Protein AF-A0A1Z5L8D7-F1 (afdb_monomer_lite)

Sequence (244 aa):
MGEFPIDEDSMDVTAAEGSAKKPVEVKVEQDDELQDWMSESQVEISPEAVNIDSLPIVQNQKGENVVEFYWLDAYEDYFKKPGVVHLFGKVKAPGTSLYVSCCVIVQNVPRHIFLLPRPLHLDKKTNLPTEQPVTLKDVYEEFSAVAQKHRIEEFKAKPCMKKYAFDKPNVPHEAEYLEVLYPAHFPELPGDLSGKTFTCAFGTKTSSLESVLINQRLMGPSWLELRNPSTPRAPTSWCTVEVQ

Organism: Ornithodoros moubata (NCBI:txid6938)

Secondary structure (DSSP, 8-state):
-------------------------------HHHHHHHHHTT----------SS--EEE-TTS-EEEEEEEEEEEE-TTTSTT-EEEEEEEEPTTSS-EEEEEEEE---EEEEEEEE-SEEEPTTT--EEEEEPPHHHHHHHHHHHHHHTT----EEEEEEEE--SS-TT--SEEEEEEEEEETTSPPPPTT---SSEEEEESTT--HHHHHHHHTT--SSEEEEEES----SS--SSSSEEE-

Structure (mmCIF, N/CA/C/O backbone):
data_AF-A0A1Z5L8D7-F1
#
_entry.id   AF-A0A1Z5L8D7-F1
#
loop_
_atom_site.group_PDB
_atom_site.id
_atom_site.type_symbol
_atom_site.label_atom_id
_atom_site.label_alt_id
_atom_site.label_comp_id
_atom_site.label_asym_id
_atom_site.label_entity_id
_atom_site.label_seq_id
_atom_site.pdbx_PDB_ins_code
_atom_site.Cartn_x
_atom_site.Cartn_y
_atom_site.Cartn_z
_atom_site.occupancy
_atom_site.B_iso_or_equiv
_atom_site.auth_seq_id
_atom_site.auth_comp_id
_atom_site.auth_asym_id
_atom_site.auth_atom_id
_atom_site.pdbx_PDB_model_num
ATOM 1 N N . MET A 1 1 ? -7.699 -81.320 -8.144 1.00 37.25 1 MET A N 1
ATOM 2 C CA . MET A 1 1 ? -6.615 -81.749 -7.237 1.00 37.25 1 MET A CA 1
ATOM 3 C C . MET A 1 1 ? -6.240 -80.530 -6.423 1.00 37.25 1 MET A C 1
ATOM 5 O O . MET A 1 1 ? -5.765 -79.583 -7.026 1.00 37.25 1 MET A O 1
ATOM 9 N N . GLY A 1 2 ? -6.495 -80.399 -5.132 1.00 34.81 2 GLY A N 1
ATOM 10 C CA . GLY A 1 2 ? -7.019 -81.258 -4.059 1.00 34.81 2 GLY A CA 1
ATOM 11 C C . GLY A 1 2 ? -6.712 -80.452 -2.782 1.00 34.81 2 GLY A C 1
ATOM 12 O O . GLY A 1 2 ? -5.607 -79.933 -2.676 1.00 34.81 2 GLY A O 1
ATOM 13 N N . GLU A 1 3 ? -7.729 -79.915 -2.112 1.00 29.55 3 GLU A N 1
ATOM 14 C CA . GLU A 1 3 ? -8.262 -80.372 -0.812 1.00 29.55 3 GLU A CA 1
ATOM 15 C C . GLU A 1 3 ? -7.230 -80.534 0.331 1.00 29.55 3 GLU A C 1
ATOM 17 O O . GLU A 1 3 ? -6.322 -81.351 0.240 1.00 29.55 3 GLU A O 1
ATOM 22 N N . PHE A 1 4 ? -7.447 -79.688 1.359 1.00 36.41 4 PHE A N 1
ATOM 23 C CA . PHE A 1 4 ? -7.187 -79.709 2.820 1.00 36.41 4 PHE A CA 1
ATOM 24 C C . PHE A 1 4 ? -6.428 -80.899 3.466 1.00 36.41 4 PHE A C 1
ATOM 26 O O . PHE A 1 4 ? -6.530 -82.027 2.992 1.00 36.41 4 PHE A O 1
ATOM 33 N N . PRO A 1 5 ? -5.736 -80.686 4.614 1.00 38.47 5 PRO A N 1
ATOM 34 C CA . PRO A 1 5 ? -6.430 -80.809 5.910 1.00 38.47 5 PRO A CA 1
ATOM 35 C C . PRO A 1 5 ? -5.986 -79.855 7.042 1.00 38.47 5 PRO A C 1
ATOM 37 O O . PRO A 1 5 ? -4.895 -79.287 7.047 1.00 38.47 5 PRO A O 1
ATOM 40 N N . ILE A 1 6 ? -6.914 -79.725 7.991 1.00 37.88 6 ILE A N 1
ATOM 41 C CA . ILE A 1 6 ? -6.828 -79.184 9.356 1.00 37.88 6 ILE A CA 1
ATOM 42 C C . ILE A 1 6 ? -6.517 -80.365 10.303 1.00 37.88 6 ILE A C 1
ATOM 44 O O . ILE A 1 6 ? -6.875 -81.482 9.942 1.00 37.88 6 ILE A O 1
ATOM 48 N N . ASP A 1 7 ? -5.847 -80.109 11.437 1.00 30.69 7 ASP A N 1
ATOM 49 C CA . ASP A 1 7 ? -5.997 -80.726 12.789 1.00 30.69 7 ASP A CA 1
ATOM 50 C C . ASP A 1 7 ? -4.699 -80.445 13.585 1.00 30.69 7 ASP A C 1
ATOM 52 O O . ASP A 1 7 ? -3.602 -80.630 13.060 1.00 30.69 7 ASP A O 1
ATOM 56 N N . GLU A 1 8 ? -4.724 -79.677 14.681 1.00 30.59 8 GLU A N 1
ATOM 57 C CA . GLU A 1 8 ? -5.096 -79.993 16.084 1.00 30.59 8 GLU A CA 1
ATOM 58 C C . GLU A 1 8 ? -3.973 -80.658 16.912 1.00 30.59 8 GLU A C 1
ATOM 60 O O . GLU A 1 8 ? -3.099 -81.331 16.379 1.00 30.59 8 GLU A O 1
ATOM 65 N N . ASP A 1 9 ? -4.032 -80.397 18.227 1.00 30.77 9 ASP A N 1
ATOM 66 C CA . ASP A 1 9 ? -3.144 -80.756 19.350 1.00 30.77 9 ASP A CA 1
ATOM 67 C C . ASP A 1 9 ? -1.957 -79.813 19.656 1.00 30.77 9 ASP A C 1
ATOM 69 O O . ASP A 1 9 ? -1.151 -79.475 18.800 1.00 30.77 9 ASP A O 1
ATOM 73 N N . SER A 1 10 ? -1.700 -79.377 20.896 1.00 29.34 10 SER A N 1
ATOM 74 C CA . SER A 1 10 ? -2.339 -79.613 22.199 1.00 29.34 10 SER A CA 1
ATOM 75 C C . SER A 1 10 ? -1.646 -78.713 23.240 1.00 29.34 10 SER A C 1
ATOM 77 O O . SER A 1 10 ? -0.427 -78.558 23.178 1.00 29.34 10 SER A O 1
ATOM 79 N N . MET A 1 11 ? -2.400 -78.131 24.183 1.00 29.05 11 MET A N 1
ATOM 80 C CA . MET A 1 11 ? -2.088 -78.179 25.626 1.00 29.05 11 MET A CA 1
ATOM 81 C C . MET A 1 11 ? -3.191 -77.503 26.461 1.00 29.05 11 MET A C 1
ATOM 83 O O . MET A 1 11 ? -3.264 -76.284 26.580 1.00 29.05 11 MET A O 1
ATOM 87 N N . ASP A 1 12 ? -4.040 -78.385 26.984 1.00 28.67 12 ASP A N 1
ATOM 88 C CA . ASP A 1 12 ? -4.781 -78.423 28.251 1.00 28.67 12 ASP A CA 1
ATOM 89 C C . ASP A 1 12 ? -5.340 -77.174 28.957 1.00 28.67 12 ASP A C 1
ATOM 91 O O . ASP A 1 12 ? -4.675 -76.186 29.268 1.00 28.67 12 ASP A O 1
ATOM 95 N N . VAL A 1 13 ? -6.598 -77.360 29.365 1.00 30.69 13 VAL A N 1
ATOM 96 C CA . VAL A 1 13 ? -7.456 -76.496 30.176 1.00 30.69 13 VAL A CA 1
ATOM 97 C C . VAL A 1 13 ? -7.766 -77.237 31.478 1.00 30.69 13 VAL A C 1
ATOM 99 O O . VAL A 1 13 ? -8.254 -78.356 31.393 1.00 30.69 13 VAL A O 1
ATOM 102 N N . THR A 1 14 ? -7.652 -76.608 32.655 1.00 26.66 14 THR A N 1
ATOM 103 C CA . THR A 1 14 ? -8.562 -76.908 33.787 1.00 26.66 14 THR A CA 1
ATOM 104 C C . THR A 1 14 ? -8.706 -75.733 34.763 1.00 26.66 14 THR A C 1
ATOM 106 O O . THR A 1 14 ? -7.728 -75.352 35.398 1.00 26.66 14 THR A O 1
ATOM 109 N N . ALA A 1 15 ? -9.967 -75.277 34.888 1.00 25.95 15 ALA A N 1
ATOM 110 C CA . ALA A 1 15 ? -10.740 -74.855 36.079 1.00 25.95 15 ALA A CA 1
ATOM 111 C C . ALA A 1 15 ? -10.198 -73.715 36.992 1.00 25.95 15 ALA A C 1
ATOM 113 O O . ALA A 1 15 ? -9.017 -73.649 37.282 1.00 25.95 15 ALA A O 1
ATOM 114 N N . ALA A 1 16 ? -10.983 -72.789 37.560 1.00 26.78 16 ALA A N 1
ATOM 115 C CA . ALA A 1 16 ? -12.411 -72.762 37.872 1.00 26.78 16 ALA A CA 1
ATOM 116 C C . ALA A 1 16 ? -12.911 -71.312 38.132 1.00 26.78 16 ALA A C 1
ATOM 118 O O . ALA A 1 16 ? -12.147 -70.463 38.577 1.00 26.78 16 ALA A O 1
ATOM 119 N N . GLU A 1 17 ? -14.215 -71.115 37.895 1.00 30.34 17 GLU A N 1
ATOM 120 C CA . GLU A 1 17 ? -15.199 -70.243 38.578 1.00 30.34 17 GLU A CA 1
ATOM 121 C C . GLU A 1 17 ? -14.969 -68.727 38.786 1.00 30.34 17 GLU A C 1
ATOM 123 O O . GLU A 1 17 ? -14.040 -68.271 39.443 1.00 30.34 17 GLU A O 1
ATOM 128 N N . GLY A 1 18 ? -15.955 -67.927 38.345 1.00 27.33 18 GLY A N 1
ATOM 129 C CA . GLY A 1 18 ? -16.034 -66.498 38.663 1.00 27.33 18 GLY A CA 1
ATOM 130 C C . GLY A 1 18 ? -17.297 -65.796 38.155 1.00 27.33 18 GLY A C 1
ATOM 131 O O . GLY A 1 18 ? -17.289 -65.190 37.094 1.00 27.33 18 GLY A O 1
ATOM 132 N N . SER A 1 19 ? -18.361 -65.900 38.954 1.00 29.47 19 SER A N 1
ATOM 133 C CA . SER A 1 19 ? -19.610 -65.116 39.038 1.00 29.47 19 SER A CA 1
ATOM 134 C C . SER A 1 19 ? -19.780 -63.829 38.194 1.00 29.47 19 SER A C 1
ATOM 136 O O . SER A 1 19 ? -18.910 -62.960 38.128 1.00 29.47 19 SER A O 1
ATOM 138 N N . ALA A 1 20 ? -20.994 -63.668 37.654 1.00 42.38 20 ALA A N 1
ATOM 139 C CA . ALA A 1 20 ? -21.495 -62.508 36.918 1.00 42.38 20 ALA A CA 1
ATOM 140 C C . ALA A 1 20 ? -21.291 -61.163 37.653 1.00 42.38 20 ALA A C 1
ATOM 142 O O . ALA A 1 20 ? -21.713 -60.998 38.799 1.00 42.38 20 ALA A O 1
ATOM 143 N N . LYS A 1 21 ? -20.724 -60.160 3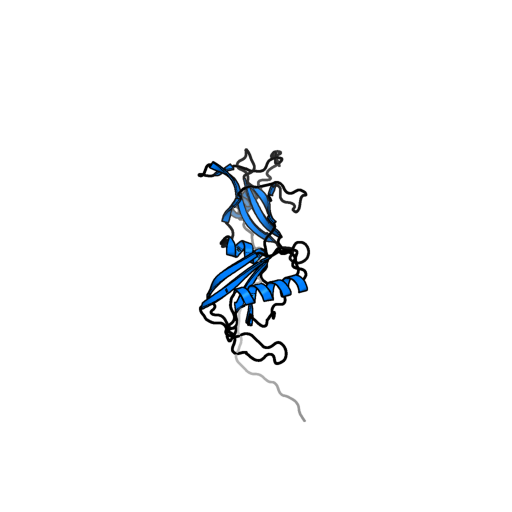6.964 1.00 37.84 21 LYS A N 1
ATOM 144 C CA . LYS A 1 21 ? -20.669 -58.765 37.438 1.00 37.84 21 LYS A CA 1
ATOM 145 C C . LYS A 1 21 ? -21.681 -57.889 36.692 1.00 37.84 21 LYS A C 1
ATOM 147 O O . LYS A 1 21 ? -21.742 -57.896 35.467 1.00 37.84 21 LYS A O 1
ATOM 152 N N . LYS A 1 22 ? -22.479 -57.157 37.477 1.00 39.41 22 LYS A N 1
ATOM 153 C CA . LYS A 1 22 ? -23.456 -56.133 37.062 1.00 39.41 22 LYS A CA 1
ATOM 154 C C . LYS A 1 22 ? -22.769 -54.905 36.426 1.00 39.41 22 LYS A C 1
ATOM 156 O O . LYS A 1 22 ? -21.572 -54.720 36.650 1.00 39.41 22 LYS A O 1
ATOM 161 N N . PRO A 1 23 ? -23.509 -54.054 35.683 1.00 32.69 23 PRO A N 1
ATOM 162 C CA . PRO A 1 23 ? -22.961 -52.853 35.057 1.00 32.69 23 PRO A CA 1
ATOM 163 C C . PRO A 1 23 ? -22.462 -51.864 36.114 1.00 32.69 23 PRO A C 1
ATOM 165 O O . PRO A 1 23 ? -23.100 -51.688 37.152 1.00 32.69 23 PRO A O 1
ATOM 168 N N . VAL A 1 24 ? -21.328 -51.224 35.840 1.00 36.03 24 VAL A N 1
ATOM 169 C CA . VAL A 1 24 ? -20.763 -50.156 36.671 1.00 36.03 24 VAL A CA 1
ATOM 170 C C . VAL A 1 24 ? -21.513 -48.859 36.364 1.00 36.03 24 VAL A C 1
ATOM 172 O O . VAL A 1 24 ? -21.420 -48.340 35.254 1.00 36.03 24 VAL A O 1
ATOM 175 N N . GLU A 1 25 ? -22.260 -48.341 37.339 1.00 31.45 25 GLU A N 1
ATOM 176 C CA . GLU A 1 25 ? -22.742 -46.956 37.334 1.00 31.45 25 GLU A CA 1
ATOM 177 C C . GLU A 1 25 ? -21.556 -46.018 37.574 1.00 31.45 25 GLU A C 1
ATOM 179 O O . GLU A 1 25 ? -20.937 -46.033 38.639 1.00 31.45 25 GLU A O 1
ATOM 184 N N . VAL A 1 26 ? -21.245 -45.190 36.578 1.00 34.22 26 VAL A N 1
ATOM 185 C CA . VAL A 1 26 ? -20.322 -44.067 36.734 1.00 34.22 26 VAL A CA 1
ATOM 186 C C . VAL A 1 26 ? -21.112 -42.923 37.361 1.00 34.22 26 VAL A C 1
ATOM 188 O O . VAL A 1 26 ? -21.947 -42.303 36.703 1.00 34.22 26 VAL A O 1
ATOM 191 N N . LYS A 1 27 ? -20.872 -42.655 38.646 1.00 33.62 27 LYS A N 1
ATOM 192 C CA . LYS A 1 27 ? -21.302 -41.403 39.270 1.00 33.62 27 LYS A CA 1
ATOM 193 C C . LYS A 1 27 ? -20.447 -40.280 38.698 1.00 33.62 27 LYS A C 1
ATOM 195 O O . LYS A 1 27 ? -19.242 -40.246 38.922 1.00 33.62 27 LYS A O 1
ATOM 200 N N . VAL A 1 28 ? -21.082 -39.398 37.937 1.00 38.78 28 VAL A N 1
ATOM 201 C CA . VAL A 1 28 ? -20.515 -38.103 37.567 1.00 38.78 28 VAL A CA 1
ATOM 202 C C . VAL A 1 28 ? -20.607 -37.238 38.818 1.00 38.78 28 VAL A C 1
ATOM 204 O O . VAL A 1 28 ? -21.703 -36.839 39.208 1.00 38.78 28 VAL A O 1
ATOM 207 N N . GLU A 1 29 ? -19.482 -37.029 39.498 1.00 42.25 29 GLU A N 1
ATOM 208 C CA . GLU A 1 29 ? -19.389 -35.954 40.482 1.00 42.25 29 GLU A CA 1
ATOM 209 C C . GLU A 1 29 ? -19.445 -34.632 39.717 1.00 42.25 29 GLU A C 1
ATOM 211 O O . GLU A 1 29 ? -18.741 -34.425 38.727 1.00 42.25 29 GLU A O 1
ATOM 216 N N . GLN A 1 30 ? -20.399 -33.800 40.115 1.00 47.28 30 GLN A N 1
ATOM 217 C CA . GLN A 1 30 ? -20.635 -32.492 39.541 1.00 47.28 30 GLN A CA 1
ATOM 218 C C . GLN A 1 30 ? -19.544 -31.577 40.092 1.00 47.28 30 GLN A C 1
ATOM 220 O O . GLN A 1 30 ? -19.495 -31.319 41.290 1.00 47.28 30 GLN A O 1
ATOM 225 N N . ASP A 1 31 ? -18.609 -31.206 39.225 1.00 50.00 31 ASP A N 1
ATOM 226 C CA . ASP A 1 31 ? -17.451 -30.394 39.576 1.00 50.00 31 ASP A CA 1
ATOM 227 C C . ASP A 1 31 ? -17.908 -28.936 39.749 1.00 50.00 31 ASP A C 1
ATOM 229 O O . ASP A 1 31 ? -18.095 -28.205 38.770 1.00 50.00 31 ASP A O 1
ATOM 233 N N . ASP A 1 32 ? -18.195 -28.548 40.995 1.00 50.31 32 ASP A N 1
ATOM 234 C CA . ASP A 1 32 ? -18.716 -27.222 41.358 1.00 50.31 32 ASP A CA 1
ATOM 235 C C . ASP A 1 32 ? -17.771 -26.089 40.899 1.00 50.31 32 ASP A C 1
ATOM 237 O O . ASP A 1 32 ? -18.242 -25.012 40.533 1.00 50.31 32 ASP A O 1
ATOM 241 N N . GLU A 1 33 ? -16.455 -26.336 40.798 1.00 51.16 33 GLU A N 1
ATOM 242 C CA . GLU A 1 33 ? -15.474 -25.361 40.283 1.00 51.16 33 GLU A CA 1
ATOM 243 C C . GLU A 1 33 ? -15.665 -25.056 38.785 1.00 51.16 33 GLU A C 1
ATOM 245 O O . GLU A 1 33 ? -15.479 -23.920 38.338 1.00 51.16 33 GLU A O 1
ATOM 250 N N . LEU A 1 34 ? -16.092 -26.046 37.993 1.00 50.69 34 LEU A N 1
ATOM 251 C CA . LEU A 1 34 ? -16.416 -25.860 36.575 1.00 50.69 34 LEU A CA 1
ATOM 252 C C . LEU A 1 34 ? -17.757 -25.147 36.378 1.00 50.69 34 LEU A C 1
ATOM 254 O O . LEU A 1 34 ? -17.949 -24.484 35.361 1.00 50.69 34 LEU A O 1
ATOM 258 N N . GLN A 1 35 ? -18.692 -25.250 37.320 1.00 50.28 35 GLN A N 1
ATOM 259 C CA . GLN A 1 35 ? -19.907 -24.436 37.274 1.00 50.28 35 GLN A CA 1
ATOM 260 C C . GLN A 1 35 ? -19.628 -22.980 37.655 1.00 50.28 35 GLN A C 1
ATOM 262 O O . GLN A 1 35 ? -20.198 -22.082 37.032 1.00 50.28 35 GLN A O 1
ATOM 267 N N . ASP A 1 36 ? -18.707 -22.737 38.588 1.00 49.62 36 ASP A N 1
ATOM 268 C CA . ASP A 1 36 ? -18.366 -21.389 39.046 1.00 49.62 36 ASP A CA 1
ATOM 269 C C . ASP A 1 36 ? -17.686 -20.564 37.934 1.00 49.62 36 ASP A C 1
ATOM 271 O O . ASP A 1 36 ? -18.149 -19.467 37.616 1.00 49.62 36 ASP A O 1
ATOM 275 N N . TRP A 1 37 ? -16.718 -21.144 37.204 1.00 53.09 37 TRP A N 1
ATOM 276 C CA . TRP A 1 37 ? -16.087 -20.499 36.031 1.00 53.09 37 TRP A CA 1
ATOM 277 C C . TRP A 1 37 ? -17.089 -20.203 34.895 1.00 53.09 37 TRP A C 1
ATOM 279 O O . TRP A 1 37 ? -16.973 -19.199 34.181 1.00 53.09 37 TRP A O 1
ATOM 289 N N . MET A 1 38 ? -18.095 -21.072 34.713 1.00 43.41 38 MET A N 1
ATOM 290 C CA . MET A 1 38 ? -19.137 -20.881 33.698 1.00 43.41 38 MET A CA 1
ATOM 291 C C . MET A 1 38 ? -20.126 -19.794 34.121 1.00 43.41 38 MET A C 1
ATOM 293 O O . MET A 1 38 ? -20.668 -19.106 33.256 1.00 43.41 38 MET A O 1
ATOM 297 N N . SER A 1 39 ? -20.329 -19.614 35.428 1.00 46.09 39 SER A N 1
ATOM 298 C CA . SER A 1 39 ? -21.204 -18.586 35.987 1.00 46.09 39 SER A CA 1
ATOM 299 C C . SER A 1 39 ? -20.555 -17.197 35.976 1.00 46.09 39 SER A C 1
ATOM 301 O O . SER A 1 39 ? -21.214 -16.229 35.596 1.00 46.09 39 SER A O 1
ATOM 303 N N . GLU A 1 40 ? -19.246 -17.091 36.244 1.00 41.75 40 GLU A N 1
ATOM 304 C CA . GLU A 1 40 ? -18.495 -15.829 36.119 1.00 41.75 40 GLU A CA 1
ATOM 305 C C . GLU A 1 40 ? -18.437 -15.331 34.666 1.00 41.75 40 GLU A C 1
ATOM 307 O O . GLU A 1 40 ? -18.413 -14.128 34.401 1.00 41.75 40 GLU A O 1
ATOM 312 N N . SER A 1 41 ? -18.484 -16.257 33.706 1.00 45.38 41 SER A N 1
ATOM 313 C CA . SER A 1 41 ? -18.530 -15.953 32.271 1.00 45.38 41 SER A CA 1
ATOM 314 C C . SER A 1 41 ? -19.913 -15.486 31.785 1.00 45.38 41 SER A C 1
ATOM 316 O O . SER A 1 41 ? -20.039 -15.034 30.646 1.00 45.38 41 SER A O 1
ATOM 318 N N . GLN A 1 42 ? -20.951 -15.584 32.626 1.00 40.97 42 GLN A N 1
ATOM 319 C CA . GLN A 1 42 ? -22.338 -15.213 32.323 1.00 40.97 42 GLN A CA 1
ATOM 320 C C . GLN A 1 42 ? -22.825 -14.030 33.166 1.00 40.97 42 GLN A C 1
ATOM 322 O O . GLN A 1 42 ? -23.960 -14.002 33.643 1.00 40.97 42 GLN A O 1
ATOM 327 N N . VAL A 1 43 ? -22.004 -12.987 33.293 1.00 35.81 43 VAL A N 1
ATOM 328 C CA . VAL A 1 43 ? -22.562 -11.667 33.592 1.00 35.81 43 VAL A CA 1
ATOM 329 C C . VAL A 1 43 ? -23.353 -11.224 32.358 1.00 35.81 43 VAL A C 1
ATOM 331 O O . VAL A 1 43 ? -22.792 -10.692 31.399 1.00 35.81 43 VAL A O 1
ATOM 334 N N . GLU A 1 44 ? -24.667 -11.461 32.364 1.00 41.09 44 GLU A N 1
ATOM 335 C CA . GLU A 1 44 ? -25.598 -10.741 31.497 1.00 41.09 44 GLU A CA 1
ATOM 336 C C . GLU A 1 44 ? -25.545 -9.261 31.886 1.00 41.09 44 GLU A C 1
ATOM 338 O O . GLU A 1 44 ? -26.269 -8.774 32.753 1.00 41.09 44 GLU A O 1
ATOM 343 N N . ILE A 1 45 ? -24.621 -8.533 31.261 1.00 41.38 45 ILE A N 1
ATOM 344 C CA . ILE A 1 45 ? -24.580 -7.081 31.330 1.00 41.38 45 ILE A CA 1
ATOM 345 C C . ILE A 1 45 ? -25.817 -6.604 30.573 1.00 41.38 45 ILE A C 1
ATOM 347 O O . ILE A 1 45 ? -25.850 -6.623 29.340 1.00 41.38 45 ILE A O 1
ATOM 351 N N . SER A 1 46 ? -26.850 -6.184 31.307 1.00 36.84 46 SER A N 1
ATOM 352 C CA . SER A 1 46 ? -27.923 -5.392 30.716 1.00 36.84 46 SER A CA 1
ATOM 353 C C . SER A 1 46 ? -27.272 -4.199 30.015 1.00 36.84 46 SER A C 1
ATOM 355 O O . SER A 1 46 ? -26.435 -3.545 30.648 1.00 36.84 46 SER A O 1
ATOM 357 N N . PRO A 1 47 ? -27.608 -3.889 28.753 1.00 41.00 47 PRO A N 1
ATOM 358 C CA . PRO A 1 47 ? -27.115 -2.688 28.111 1.00 41.00 47 PRO A CA 1
ATOM 359 C C . PRO A 1 47 ? -27.802 -1.503 28.790 1.00 41.00 47 PRO A C 1
ATOM 361 O O . PRO A 1 47 ? -28.800 -0.974 28.306 1.00 41.00 47 PRO A O 1
ATOM 364 N N . GLU A 1 48 ? -27.285 -1.084 29.944 1.00 42.22 48 GLU A N 1
ATOM 365 C CA . GLU A 1 48 ? -27.398 0.306 30.348 1.00 42.22 48 GLU A CA 1
ATOM 366 C C . GLU A 1 48 ? -26.932 1.097 29.135 1.00 42.22 48 GLU A C 1
ATOM 368 O O . GLU A 1 48 ? -25.857 0.828 28.597 1.00 42.22 48 GLU A O 1
ATOM 373 N N . ALA A 1 49 ? -27.816 1.950 28.622 1.00 45.25 49 ALA A N 1
ATOM 374 C CA . ALA A 1 49 ? -27.640 2.647 27.362 1.00 45.25 49 ALA A CA 1
ATOM 375 C C . ALA A 1 49 ? -26.393 3.534 27.441 1.00 45.25 49 ALA A C 1
ATOM 377 O O . ALA A 1 49 ? -26.457 4.709 27.802 1.00 45.25 49 ALA A O 1
ATOM 378 N N . VAL A 1 50 ? -25.239 2.946 27.136 1.00 49.19 50 VAL A N 1
ATOM 379 C CA . VAL A 1 50 ? -23.991 3.660 26.950 1.00 49.19 50 VAL A CA 1
ATOM 380 C C . VAL A 1 50 ? -24.270 4.623 25.808 1.00 49.19 50 VAL A C 1
ATOM 382 O O . VAL A 1 50 ? -24.619 4.205 24.705 1.00 49.19 50 VAL A O 1
ATOM 385 N N . ASN A 1 51 ? -24.198 5.919 26.086 1.00 51.97 51 ASN A N 1
ATOM 386 C CA . ASN A 1 51 ? -24.372 6.936 25.064 1.00 51.97 51 ASN A CA 1
ATOM 387 C C . ASN A 1 51 ? -23.143 6.891 24.138 1.00 51.97 51 ASN A C 1
ATOM 389 O O . ASN A 1 51 ? -22.083 7.425 24.465 1.00 51.97 51 ASN A O 1
ATOM 393 N N . ILE A 1 52 ? -23.279 6.166 23.026 1.00 58.78 52 ILE A N 1
ATOM 394 C CA . ILE A 1 52 ? -22.218 5.876 22.048 1.00 58.78 52 ILE A CA 1
ATOM 395 C C . ILE A 1 52 ? -22.215 6.903 20.899 1.00 58.78 52 ILE A C 1
ATOM 397 O O . ILE A 1 52 ? -21.421 6.796 19.970 1.00 58.78 52 ILE A O 1
ATOM 401 N N . ASP A 1 53 ? -23.031 7.961 20.969 1.00 62.12 53 ASP A N 1
ATOM 402 C CA . ASP A 1 53 ? -23.101 8.979 19.906 1.00 62.12 53 ASP A CA 1
ATOM 403 C C . ASP A 1 53 ? -21.779 9.752 19.722 1.00 62.12 53 ASP A C 1
ATOM 405 O O . ASP A 1 53 ? -21.598 10.467 18.735 1.00 62.12 53 ASP A O 1
ATOM 409 N N . SER A 1 54 ? -20.831 9.606 20.655 1.00 74.44 54 SER A N 1
ATOM 410 C CA . SER A 1 54 ? -19.514 10.237 20.599 1.00 74.44 54 SER A CA 1
ATOM 411 C C . SER A 1 54 ? -18.377 9.214 20.538 1.00 74.44 54 SER A C 1
ATOM 413 O O . SER A 1 54 ? -18.395 8.187 21.217 1.00 74.44 54 SER A O 1
ATOM 415 N N . LEU A 1 55 ? -17.360 9.518 19.722 1.00 84.00 55 LEU A N 1
ATOM 416 C CA . LEU A 1 55 ? -16.134 8.723 19.631 1.00 84.00 55 LEU A CA 1
ATOM 417 C C . LEU A 1 55 ? -15.441 8.654 21.008 1.00 84.00 55 LEU A C 1
ATOM 419 O O . LEU A 1 55 ? -15.390 9.677 21.698 1.00 84.00 55 LEU A O 1
ATOM 423 N N . PRO A 1 56 ? -14.849 7.506 21.399 1.00 88.50 56 PRO A N 1
ATOM 424 C CA . PRO A 1 56 ? -14.159 7.333 22.680 1.00 88.50 56 PRO A CA 1
ATOM 425 C C . PRO A 1 56 ? -12.779 8.006 22.687 1.00 88.50 56 PRO A C 1
ATOM 427 O O . PRO A 1 56 ? -11.739 7.355 22.781 1.00 88.50 56 PRO A O 1
ATOM 430 N N . ILE A 1 57 ? -12.779 9.329 22.537 1.00 90.75 57 ILE A N 1
ATOM 431 C CA . ILE A 1 57 ? -11.578 10.153 22.465 1.00 90.75 57 ILE A CA 1
ATOM 432 C C . ILE A 1 57 ? -11.017 10.364 23.873 1.00 90.75 57 ILE A C 1
ATOM 434 O O . ILE A 1 57 ? -11.722 10.796 24.785 1.00 90.75 57 ILE A O 1
ATOM 438 N N . VAL A 1 58 ? -9.721 10.117 24.020 1.00 91.69 58 VAL A N 1
ATOM 439 C CA . VAL A 1 58 ? -8.923 10.395 25.215 1.00 91.69 58 VAL A CA 1
ATOM 440 C C . VAL A 1 58 ? -7.725 11.270 24.845 1.00 91.69 58 VAL A C 1
ATOM 442 O O . VAL A 1 58 ? -7.313 11.317 23.685 1.00 91.69 58 VAL A O 1
ATOM 445 N N . GLN A 1 59 ? -7.162 11.982 25.822 1.00 92.00 59 GLN A N 1
ATOM 446 C CA . GLN A 1 59 ? -5.891 12.682 25.638 1.00 92.00 59 GLN A CA 1
ATOM 447 C C . GLN A 1 59 ? -4.739 11.763 26.032 1.00 92.00 59 GLN A C 1
ATOM 449 O O . GLN A 1 59 ? -4.677 11.305 27.173 1.00 92.00 59 GLN A O 1
ATOM 454 N N . ASN A 1 60 ? -3.820 11.507 25.100 1.00 90.75 60 ASN A N 1
ATOM 455 C CA . ASN A 1 60 ? -2.611 10.744 25.402 1.00 90.75 60 ASN A CA 1
ATOM 456 C C . ASN A 1 60 ? -1.608 11.586 26.217 1.00 90.75 60 ASN A C 1
ATOM 458 O O . ASN A 1 60 ? -1.801 12.777 26.470 1.00 90.75 60 ASN A O 1
ATOM 462 N N . GLN A 1 61 ? -0.473 10.985 26.583 1.00 89.62 61 GLN A N 1
ATOM 463 C CA . GLN A 1 61 ? 0.593 11.658 27.345 1.00 89.62 61 GLN A CA 1
ATOM 464 C C . GLN A 1 61 ? 1.174 12.903 26.646 1.00 89.62 61 GLN A C 1
ATOM 466 O O . GLN A 1 61 ? 1.828 13.722 27.287 1.00 89.62 61 GLN A O 1
ATOM 471 N N . LYS A 1 62 ? 0.952 13.050 25.335 1.00 90.12 62 LYS A N 1
ATOM 472 C CA . LYS A 1 62 ? 1.399 14.190 24.524 1.00 90.12 62 LYS A CA 1
ATOM 473 C C . LYS A 1 62 ? 0.331 15.282 24.394 1.00 90.12 62 LYS A C 1
ATOM 475 O O . LYS A 1 62 ? 0.589 16.290 23.743 1.00 90.12 62 LYS A O 1
ATOM 480 N N . GLY A 1 63 ? -0.846 15.094 24.996 1.00 90.12 63 GLY A N 1
ATOM 481 C CA . GLY A 1 63 ? -1.988 16.001 24.873 1.00 90.12 63 GLY A CA 1
ATOM 482 C C . GLY A 1 63 ? -2.717 15.898 23.530 1.00 90.12 63 GLY A C 1
ATOM 483 O O . GLY A 1 63 ? -3.487 16.791 23.186 1.00 90.12 63 GLY A O 1
ATOM 484 N N . GLU A 1 64 ? -2.474 14.839 22.754 1.00 92.50 64 GLU A N 1
ATOM 485 C CA . GLU A 1 64 ? -3.160 14.593 21.486 1.00 92.50 64 GLU A CA 1
ATOM 486 C C . GLU A 1 64 ? -4.484 13.864 21.741 1.00 92.50 64 GLU A C 1
ATOM 488 O O . GLU A 1 64 ? -4.547 12.942 22.554 1.00 92.50 64 GLU A O 1
ATOM 493 N N . ASN A 1 65 ? -5.530 14.250 21.008 1.00 91.81 65 ASN A N 1
ATOM 494 C CA . ASN A 1 65 ? -6.815 13.557 21.020 1.00 91.81 65 ASN A CA 1
ATOM 495 C C . ASN A 1 65 ? -6.708 12.264 20.198 1.00 91.81 65 ASN A C 1
ATOM 497 O O . ASN A 1 65 ? -6.517 12.314 18.978 1.00 91.81 65 ASN A O 1
ATOM 501 N N . VAL A 1 66 ? -6.841 11.117 20.860 1.00 95.25 66 VAL A N 1
ATOM 502 C CA . VAL A 1 66 ? -6.700 9.785 20.260 1.00 95.25 66 VAL A CA 1
ATOM 503 C C . VAL A 1 66 ? -7.831 8.859 20.689 1.00 95.25 66 VAL A C 1
ATOM 505 O O . VAL A 1 66 ? -8.501 9.111 21.685 1.00 95.25 66 VAL A O 1
ATOM 508 N N . VAL A 1 67 ? -8.028 7.767 19.956 1.00 95.44 67 VAL A N 1
ATOM 509 C CA . VAL A 1 67 ? -8.819 6.620 20.425 1.00 95.44 67 VAL A CA 1
ATOM 510 C C . VAL A 1 67 ? -7.860 5.485 20.769 1.00 95.44 67 VAL A C 1
ATOM 512 O O . VAL A 1 67 ? -7.062 5.070 19.928 1.00 95.44 67 VAL A O 1
ATOM 515 N N . GLU A 1 68 ? -7.947 4.977 21.996 1.00 96.06 68 GLU A N 1
ATOM 516 C CA . GLU A 1 68 ? -7.223 3.780 22.428 1.00 96.06 68 GLU A CA 1
ATOM 517 C C . GLU A 1 68 ? -8.020 2.530 22.044 1.00 96.06 68 GLU A C 1
ATOM 519 O O . GLU A 1 68 ? -9.148 2.318 22.497 1.00 96.06 68 GLU A O 1
ATOM 524 N N . PHE A 1 69 ? -7.429 1.700 21.191 1.00 97.38 69 PHE A N 1
ATOM 525 C CA . PHE A 1 69 ? -8.078 0.541 20.591 1.00 97.38 69 PHE A CA 1
ATOM 526 C C . PHE A 1 69 ? -7.209 -0.702 20.753 1.00 97.38 69 PHE A C 1
ATOM 528 O O . PHE A 1 69 ? -6.055 -0.711 20.335 1.00 97.38 69 PHE A O 1
ATOM 535 N N . TYR A 1 70 ? -7.759 -1.765 21.332 1.00 98.12 70 TYR A N 1
ATOM 536 C CA . TYR A 1 70 ? -7.091 -3.062 21.386 1.00 98.12 70 TYR A CA 1
ATOM 537 C C . TYR A 1 70 ? -7.523 -3.906 20.190 1.00 98.12 70 TYR A C 1
ATOM 539 O O . TYR A 1 70 ? -8.670 -4.361 20.151 1.00 98.12 70 TYR A O 1
ATOM 547 N N . TRP A 1 71 ? -6.637 -4.098 19.212 1.00 97.81 71 TRP A N 1
ATOM 548 C CA . TRP A 1 71 ? -6.957 -4.844 17.991 1.00 97.81 71 TRP A CA 1
ATOM 549 C C . TRP A 1 71 ? -6.835 -6.356 18.213 1.00 97.81 71 TRP A C 1
ATOM 551 O O . TRP A 1 71 ? -5.972 -6.811 18.961 1.00 97.81 71 TRP A O 1
ATOM 561 N N . LEU A 1 72 ? -7.713 -7.129 17.575 1.00 98.25 72 LEU A N 1
ATOM 562 C CA . LEU A 1 72 ? -7.824 -8.583 17.727 1.00 98.25 72 LEU A CA 1
ATOM 563 C C . LEU A 1 72 ? -7.774 -9.303 16.383 1.00 98.25 72 LEU A C 1
ATOM 565 O O . LEU A 1 72 ? -7.042 -10.275 16.235 1.00 98.25 72 LEU A O 1
ATOM 569 N N . ASP A 1 73 ? -8.565 -8.826 15.426 1.00 98.19 73 ASP A N 1
ATOM 570 C CA . ASP A 1 73 ? -8.721 -9.454 14.118 1.00 98.19 73 ASP A CA 1
ATOM 571 C C . ASP A 1 73 ? -8.739 -8.392 13.017 1.00 98.19 73 ASP A C 1
ATOM 573 O O . ASP A 1 73 ? -8.912 -7.199 13.286 1.00 98.19 73 ASP A O 1
ATOM 577 N N . ALA A 1 74 ? -8.535 -8.810 11.774 1.00 97.94 74 ALA A N 1
ATOM 578 C CA . ALA A 1 74 ? -8.476 -7.919 10.634 1.00 97.94 74 ALA A CA 1
ATOM 579 C C . ALA A 1 74 ? -9.076 -8.551 9.377 1.00 97.94 74 ALA A C 1
ATOM 581 O O . ALA A 1 74 ? -8.918 -9.738 9.106 1.00 97.94 74 ALA A O 1
ATOM 582 N N . TYR A 1 75 ? -9.727 -7.722 8.569 1.00 97.88 75 TYR A N 1
ATOM 583 C CA . TYR A 1 75 ? -10.375 -8.136 7.334 1.00 97.88 75 TYR A CA 1
ATOM 584 C C . TYR A 1 75 ? -10.108 -7.143 6.205 1.00 97.88 75 TYR A C 1
ATOM 586 O O . TYR A 1 75 ? -10.224 -5.926 6.375 1.00 97.88 75 TYR A O 1
ATOM 594 N N . GLU A 1 76 ? -9.825 -7.666 5.015 1.00 97.06 76 GLU A N 1
ATOM 595 C CA . GLU A 1 76 ? -9.791 -6.894 3.777 1.00 97.06 76 GLU A CA 1
ATOM 596 C C . GLU A 1 76 ? -10.686 -7.543 2.716 1.00 97.06 76 GLU A C 1
ATOM 598 O O . GLU A 1 76 ? -10.715 -8.764 2.566 1.00 97.06 76 GLU A O 1
ATOM 603 N N . ASP A 1 77 ? -11.394 -6.717 1.944 1.00 95.75 77 ASP A N 1
ATOM 604 C CA . ASP A 1 77 ? -12.080 -7.161 0.729 1.00 95.75 77 ASP A CA 1
ATOM 605 C C . ASP A 1 77 ? -11.310 -6.636 -0.482 1.00 95.75 77 ASP A C 1
ATOM 607 O O . ASP A 1 77 ? -11.549 -5.526 -0.970 1.00 95.75 77 ASP A O 1
ATOM 611 N N . TYR A 1 78 ? -10.364 -7.452 -0.952 1.00 91.88 78 TYR A N 1
ATOM 612 C CA . TYR A 1 78 ? -9.455 -7.101 -2.041 1.00 91.88 78 TYR A CA 1
ATOM 613 C C . TYR A 1 78 ? -10.179 -6.680 -3.330 1.00 91.88 78 TYR A C 1
ATOM 615 O O . TYR A 1 78 ? -9.714 -5.797 -4.049 1.00 91.88 78 TYR A O 1
ATOM 623 N N . PHE A 1 79 ? -11.320 -7.304 -3.629 1.00 91.81 79 PHE A N 1
ATOM 624 C CA . PHE A 1 79 ? -12.005 -7.127 -4.908 1.00 91.81 79 PHE A CA 1
ATOM 625 C C . PHE A 1 79 ? -13.012 -5.981 -4.882 1.00 91.81 79 PHE A C 1
ATOM 627 O O . PHE A 1 79 ? -13.124 -5.248 -5.864 1.00 91.81 79 PHE A O 1
ATOM 634 N N . LYS A 1 80 ? -13.762 -5.823 -3.785 1.00 94.06 80 LYS A N 1
ATOM 635 C CA . LYS A 1 80 ? -14.831 -4.817 -3.705 1.00 94.06 80 LYS A CA 1
ATOM 636 C C . LYS A 1 80 ? -14.358 -3.493 -3.119 1.00 94.06 80 LYS A C 1
ATOM 638 O O . LYS A 1 80 ? -14.909 -2.455 -3.478 1.00 94.06 80 LYS A O 1
ATOM 643 N N . LYS A 1 81 ? -13.388 -3.518 -2.200 1.00 94.50 81 LYS A N 1
ATOM 644 C CA . LYS A 1 81 ? -12.893 -2.331 -1.486 1.00 94.50 81 LYS A CA 1
ATOM 645 C C . LYS A 1 81 ? -11.358 -2.344 -1.386 1.00 94.50 81 LYS A C 1
ATOM 647 O O . LYS A 1 81 ? -10.819 -2.358 -0.278 1.00 94.50 81 LYS A O 1
ATOM 652 N N . PRO A 1 82 ? -10.636 -2.328 -2.520 1.00 95.88 82 PRO A N 1
ATOM 653 C CA . PRO A 1 82 ? -9.179 -2.300 -2.490 1.00 95.88 82 PRO A CA 1
ATOM 654 C C . PRO A 1 82 ? -8.670 -1.045 -1.764 1.00 95.88 82 PRO A C 1
ATOM 656 O O . PRO A 1 82 ? -9.207 0.050 -1.942 1.00 95.88 82 PRO A O 1
ATOM 659 N N . GLY A 1 83 ? -7.621 -1.195 -0.953 1.00 96.62 83 GLY A N 1
ATOM 660 C CA . GLY A 1 83 ? -7.063 -0.097 -0.157 1.00 96.62 83 GLY A CA 1
ATOM 661 C C . GLY A 1 83 ? -7.815 0.203 1.139 1.00 96.62 83 GLY A C 1
ATOM 662 O O . GLY A 1 83 ? -7.536 1.230 1.761 1.00 96.62 83 GLY A O 1
ATOM 663 N N . VAL A 1 84 ? -8.763 -0.657 1.531 1.00 97.38 84 VAL A N 1
ATOM 664 C CA . VAL A 1 84 ? -9.505 -0.554 2.792 1.00 97.38 84 VAL A CA 1
ATOM 665 C C . VAL A 1 84 ? -9.283 -1.805 3.638 1.00 97.38 84 VAL A C 1
ATOM 667 O O . VAL A 1 84 ? -9.521 -2.923 3.182 1.00 97.38 84 VAL A O 1
ATOM 670 N N . VAL A 1 85 ? -8.875 -1.606 4.889 1.00 97.88 85 VAL A N 1
ATOM 671 C CA . VAL A 1 85 ? -8.669 -2.663 5.887 1.00 97.88 85 VAL A CA 1
ATOM 672 C C . VAL A 1 85 ? -9.542 -2.366 7.099 1.00 97.88 85 VAL A C 1
ATOM 674 O O . VAL A 1 85 ? -9.537 -1.248 7.606 1.00 97.88 85 VAL A O 1
ATOM 677 N N . HIS A 1 86 ? -10.286 -3.362 7.566 1.00 97.94 86 HIS A N 1
ATOM 678 C CA . HIS A 1 86 ? -11.080 -3.277 8.788 1.00 97.94 86 HIS A CA 1
ATOM 679 C C . HIS A 1 86 ? -10.314 -3.995 9.895 1.00 97.94 86 HIS A C 1
ATOM 681 O O . HIS A 1 86 ? -9.932 -5.149 9.717 1.00 97.94 86 HIS A O 1
ATOM 687 N N . LEU A 1 87 ? -10.077 -3.324 11.017 1.00 98.25 87 LEU A N 1
ATOM 688 C CA . LEU A 1 87 ? -9.533 -3.931 12.228 1.00 98.25 87 LEU A CA 1
ATOM 689 C C . LEU A 1 87 ? -10.657 -4.054 13.250 1.00 98.25 87 LEU A C 1
ATOM 691 O O . LEU A 1 87 ? -11.364 -3.085 13.521 1.00 98.25 87 LEU A O 1
ATOM 695 N N . PHE A 1 88 ? -10.799 -5.227 13.845 1.00 98.44 88 PHE A N 1
ATOM 696 C CA . PHE A 1 88 ? -11.796 -5.510 14.866 1.00 98.44 88 PHE A CA 1
ATOM 697 C C . PHE A 1 88 ? -11.134 -5.660 16.219 1.00 98.44 88 PHE A C 1
ATOM 699 O O . PHE A 1 88 ? -10.046 -6.223 16.342 1.00 98.44 88 PHE A O 1
ATOM 706 N N . GLY A 1 89 ? -11.798 -5.156 17.249 1.00 98.19 89 GLY A N 1
ATOM 707 C CA . GLY A 1 89 ? -11.215 -5.132 18.574 1.00 98.19 89 GLY A CA 1
ATOM 708 C C . GLY A 1 89 ? -12.128 -4.528 19.622 1.00 98.19 89 GLY A C 1
ATOM 709 O O . GLY A 1 89 ? -13.358 -4.604 19.530 1.00 98.19 89 GLY A O 1
ATOM 710 N N . LYS A 1 90 ? -11.510 -3.943 20.643 1.00 97.62 90 LYS A N 1
ATOM 711 C CA . LYS A 1 90 ? -12.193 -3.382 21.808 1.00 97.62 90 LYS A CA 1
ATOM 712 C C . LYS A 1 90 ? -11.763 -1.941 22.056 1.00 97.62 90 LYS A C 1
ATOM 714 O O . LYS A 1 90 ? -10.591 -1.604 21.913 1.00 97.62 90 LYS A O 1
ATOM 719 N N . VAL A 1 91 ? -12.715 -1.115 22.475 1.00 96.56 91 VAL A N 1
ATOM 720 C CA . VAL A 1 91 ? -12.482 0.243 22.993 1.00 96.56 91 VAL A CA 1
ATOM 721 C C . VAL A 1 91 ? -13.198 0.398 24.321 1.00 96.56 91 VAL A C 1
ATOM 723 O O . VAL A 1 91 ? -14.217 -0.255 24.564 1.00 96.56 91 VAL A O 1
ATOM 726 N N . LYS A 1 92 ? -12.671 1.260 25.186 1.00 94.00 92 LYS A N 1
ATOM 727 C CA . LYS A 1 92 ? -13.343 1.604 26.436 1.00 94.00 92 LYS A CA 1
ATOM 728 C C . LYS A 1 92 ? -14.536 2.507 26.135 1.00 94.00 92 LYS A C 1
ATOM 730 O O . LYS A 1 92 ? -14.385 3.533 25.473 1.00 94.00 92 LYS A O 1
ATOM 735 N N . ALA A 1 93 ? -15.714 2.131 26.614 1.00 89.69 93 ALA A N 1
ATOM 736 C CA . ALA A 1 93 ? -16.917 2.933 26.452 1.00 89.69 93 ALA A CA 1
ATOM 737 C C . ALA A 1 93 ? -16.802 4.250 27.254 1.00 89.69 93 ALA A C 1
ATOM 739 O O . ALA A 1 93 ? -16.447 4.200 28.441 1.00 89.69 93 ALA A O 1
ATOM 740 N N . PRO A 1 94 ? -17.116 5.418 26.655 1.00 85.88 94 PRO A N 1
ATOM 741 C CA . PRO A 1 94 ? -17.029 6.707 27.339 1.00 85.88 94 PRO A CA 1
ATOM 742 C C . PRO A 1 94 ? -17.824 6.721 28.647 1.00 85.88 94 PRO A C 1
ATOM 744 O O . PRO A 1 94 ? -18.957 6.254 28.698 1.00 85.88 94 PRO A O 1
ATOM 747 N N . GLY A 1 95 ? -17.226 7.249 29.718 1.00 82.81 95 GLY A N 1
ATOM 748 C CA . GLY A 1 95 ? -17.891 7.367 31.022 1.00 82.81 95 GLY A CA 1
ATOM 749 C C . GLY A 1 95 ? -18.093 6.052 31.786 1.00 82.81 95 GLY A C 1
ATOM 750 O O . GLY A 1 95 ? -18.673 6.079 32.867 1.00 82.81 95 GLY A O 1
ATOM 751 N N . THR A 1 96 ? -17.594 4.920 31.279 1.00 87.25 96 THR A N 1
ATOM 752 C CA . THR A 1 96 ? -17.725 3.605 31.929 1.00 87.25 96 THR A CA 1
ATOM 753 C C . THR A 1 96 ? -16.367 2.917 32.106 1.00 87.25 96 THR A C 1
ATOM 755 O O . THR A 1 96 ? -15.344 3.361 31.581 1.00 87.25 96 THR A O 1
ATOM 758 N N . SER A 1 97 ? -16.338 1.810 32.850 1.00 87.44 97 SER A N 1
ATOM 759 C CA . SER A 1 97 ? -15.196 0.886 32.922 1.00 87.44 97 SER A CA 1
ATOM 760 C C . SER A 1 97 ? -15.288 -0.271 31.918 1.00 87.44 97 SER A C 1
ATOM 762 O O . SER A 1 97 ? -14.410 -1.133 31.911 1.00 87.44 97 SER A O 1
ATOM 764 N N . LEU A 1 98 ? -16.327 -0.298 31.078 1.00 93.38 98 LEU A N 1
ATOM 765 C CA . LEU A 1 98 ? -16.631 -1.413 30.188 1.00 93.38 98 LEU A CA 1
ATOM 766 C C . LEU A 1 98 ? -15.930 -1.271 28.835 1.00 93.38 98 LEU A C 1
ATOM 768 O O . LEU A 1 98 ? -15.698 -0.167 28.338 1.00 93.38 98 LEU A O 1
ATOM 772 N N . TYR A 1 99 ? -15.637 -2.415 28.218 1.00 95.00 99 TYR A N 1
ATOM 773 C CA . TYR A 1 99 ? -15.090 -2.494 26.868 1.00 95.00 99 TYR A CA 1
ATOM 774 C C . TYR A 1 99 ? -16.140 -3.009 25.892 1.00 95.00 99 TYR A C 1
ATOM 776 O O . TYR A 1 99 ? -16.697 -4.093 26.072 1.00 95.00 99 TYR A O 1
ATOM 784 N N . VAL A 1 100 ? -16.362 -2.258 24.820 1.00 95.88 100 VAL A N 1
ATOM 785 C CA . VAL A 1 100 ? -17.322 -2.594 23.762 1.00 95.88 100 VAL A CA 1
ATOM 786 C C . VAL A 1 100 ? -16.592 -2.968 22.476 1.00 95.88 100 VAL A C 1
ATOM 788 O O . VAL A 1 100 ? -15.405 -2.673 22.316 1.00 95.88 100 VAL A O 1
ATOM 791 N N . SER A 1 101 ? -17.273 -3.673 21.570 1.00 97.12 101 SER A N 1
ATOM 792 C CA . SER A 1 101 ? -16.698 -4.008 20.265 1.00 97.12 101 SER A CA 1
ATOM 793 C C . SER A 1 101 ? -16.503 -2.746 19.424 1.00 97.12 101 SER A C 1
ATOM 795 O O . SER A 1 101 ? -17.353 -1.855 19.410 1.00 97.12 101 SER A O 1
ATOM 797 N N . CYS A 1 102 ? -15.379 -2.679 18.717 1.00 96.81 102 CYS A N 1
ATOM 798 C CA . CYS A 1 102 ? -15.043 -1.571 17.836 1.00 96.81 102 CYS A CA 1
ATOM 799 C C . CYS A 1 102 ? -14.509 -2.083 16.499 1.00 96.81 102 CYS A C 1
ATOM 801 O O . CYS A 1 102 ? -13.692 -3.009 16.475 1.00 96.81 102 CYS A O 1
ATOM 803 N N . CYS A 1 103 ? -14.956 -1.456 15.413 1.00 97.62 103 CYS A N 1
ATOM 804 C CA . CYS A 1 103 ? -14.406 -1.626 14.076 1.00 97.62 103 CYS A CA 1
ATOM 805 C C . CYS A 1 103 ? -13.666 -0.350 13.659 1.00 97.62 103 CYS A C 1
ATOM 807 O O . CYS A 1 103 ? -14.253 0.729 13.607 1.00 97.62 103 CYS A O 1
ATOM 809 N N . VAL A 1 104 ? -12.387 -0.482 13.322 1.00 97.50 104 VAL A N 1
ATOM 810 C CA . VAL A 1 104 ? -11.543 0.600 12.807 1.00 97.50 104 VAL A CA 1
ATOM 811 C C . VAL A 1 104 ? -11.353 0.416 11.306 1.00 97.50 104 VAL A C 1
ATOM 813 O O . VAL A 1 104 ? -10.915 -0.644 10.864 1.00 97.50 104 VAL A O 1
ATOM 816 N N . ILE A 1 105 ? -11.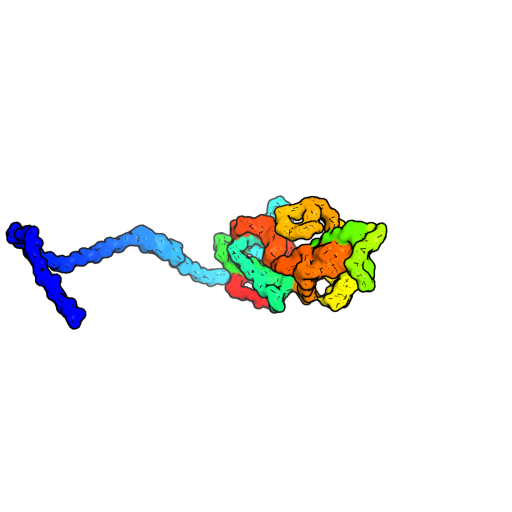658 1.441 10.516 1.00 97.31 105 ILE A N 1
ATOM 817 C CA . ILE A 1 105 ? -11.660 1.392 9.053 1.00 97.31 105 ILE A CA 1
ATOM 818 C C . ILE A 1 105 ? -10.462 2.183 8.524 1.00 97.31 105 ILE A C 1
ATOM 820 O O . ILE A 1 105 ? -10.517 3.397 8.353 1.00 97.31 105 ILE A O 1
ATOM 824 N N . VAL A 1 106 ? -9.377 1.486 8.201 1.00 96.69 106 VAL A N 1
ATOM 825 C CA . VAL A 1 106 ? -8.184 2.088 7.599 1.00 96.69 106 VAL A CA 1
ATOM 826 C C . VAL A 1 106 ? -8.400 2.222 6.093 1.00 96.69 106 VAL A C 1
ATOM 828 O O . VAL A 1 106 ? -8.508 1.219 5.390 1.00 96.69 106 VAL A O 1
ATOM 831 N N . GLN A 1 107 ? -8.459 3.454 5.587 1.00 95.12 107 GLN A N 1
ATOM 832 C CA . GLN A 1 107 ? -8.670 3.751 4.164 1.00 95.12 107 GLN A CA 1
ATOM 833 C C . GLN A 1 107 ? -7.411 4.300 3.490 1.00 95.12 107 GLN A C 1
ATOM 835 O O . GLN A 1 107 ? -6.459 4.721 4.144 1.00 95.12 107 GLN A O 1
ATOM 840 N N . ASN A 1 108 ? -7.454 4.364 2.157 1.00 95.50 108 ASN A N 1
ATOM 841 C CA . ASN A 1 108 ? -6.408 4.951 1.318 1.00 95.50 108 ASN A CA 1
ATOM 842 C C . ASN A 1 108 ? -5.048 4.255 1.467 1.00 95.50 108 ASN A C 1
ATOM 844 O O . ASN A 1 108 ? -4.007 4.895 1.318 1.00 95.50 108 ASN A O 1
ATOM 848 N N . VAL A 1 109 ? -5.047 2.945 1.737 1.00 97.56 109 VAL A N 1
ATOM 849 C CA . VAL A 1 109 ? -3.820 2.143 1.726 1.00 97.56 109 VAL A CA 1
ATOM 850 C C . VAL A 1 109 ? -3.344 2.029 0.269 1.00 97.56 109 VAL A C 1
ATOM 852 O O . VAL A 1 109 ? -4.071 1.479 -0.563 1.00 97.56 109 VAL A O 1
ATOM 855 N N . PRO A 1 110 ? -2.171 2.583 -0.091 1.00 97.25 110 PRO A N 1
ATOM 856 C CA . PRO A 1 110 ? -1.692 2.555 -1.466 1.00 97.25 110 PRO A CA 1
ATOM 857 C C . PRO A 1 110 ? -1.087 1.192 -1.809 1.00 97.25 110 PRO A C 1
ATOM 859 O O . PRO A 1 110 ? -0.542 0.498 -0.952 1.00 97.25 110 PRO A O 1
ATOM 862 N N . ARG A 1 111 ? -1.094 0.851 -3.097 1.00 97.25 111 ARG A N 1
ATOM 863 C CA . ARG A 1 111 ? -0.233 -0.201 -3.642 1.00 97.25 111 ARG A CA 1
ATOM 864 C C . ARG A 1 111 ? 1.207 0.296 -3.627 1.00 97.25 111 ARG A C 1
ATOM 866 O O . ARG A 1 111 ? 1.473 1.435 -4.016 1.00 97.25 111 ARG A O 1
ATOM 873 N N . HIS A 1 112 ? 2.118 -0.561 -3.184 1.00 97.25 112 HIS A N 1
ATOM 874 C CA . HIS A 1 112 ? 3.517 -0.225 -2.953 1.00 97.25 112 HIS A CA 1
ATOM 875 C C . HIS A 1 112 ? 4.417 -1.177 -3.729 1.00 97.25 112 HIS A C 1
ATOM 877 O O . HIS A 1 112 ? 4.507 -2.359 -3.407 1.00 97.25 112 HIS A O 1
ATOM 883 N N . ILE A 1 113 ? 5.065 -0.658 -4.769 1.00 97.69 113 ILE A N 1
ATOM 884 C CA . ILE A 1 113 ? 5.878 -1.459 -5.682 1.00 97.69 113 ILE A CA 1
ATOM 885 C C . ILE A 1 113 ? 7.321 -0.958 -5.726 1.00 97.69 113 ILE A C 1
ATOM 887 O O . ILE A 1 113 ? 7.598 0.222 -5.506 1.00 97.69 113 ILE A O 1
ATOM 891 N N . PHE A 1 114 ? 8.233 -1.863 -6.069 1.00 98.06 114 PHE A N 1
ATOM 892 C CA . PHE A 1 114 ? 9.654 -1.562 -6.234 1.00 98.06 114 PHE A CA 1
ATOM 893 C C . PHE A 1 114 ? 10.124 -2.028 -7.605 1.00 98.06 114 PHE A C 1
ATOM 895 O O . PHE A 1 114 ? 10.024 -3.214 -7.925 1.00 98.06 114 PHE A O 1
ATOM 902 N N . LEU A 1 115 ? 10.647 -1.106 -8.409 1.00 98.12 115 LEU A N 1
ATOM 903 C CA . LEU A 1 115 ? 11.191 -1.408 -9.731 1.00 98.12 115 LEU A CA 1
ATOM 904 C C . LEU A 1 115 ? 12.709 -1.519 -9.639 1.00 98.12 115 LEU A C 1
ATOM 906 O O . LEU A 1 115 ? 13.363 -0.575 -9.195 1.00 98.12 115 LEU A O 1
ATOM 910 N N . LEU A 1 116 ? 13.255 -2.661 -10.059 1.00 97.81 116 LEU A N 1
ATOM 911 C CA . LEU A 1 116 ? 14.698 -2.900 -10.113 1.00 97.81 116 LEU A CA 1
ATOM 912 C C . LEU A 1 116 ? 15.261 -2.430 -11.462 1.00 97.81 116 LEU A C 1
ATOM 914 O O . LEU A 1 116 ? 14.953 -3.066 -12.476 1.00 97.81 116 LEU A O 1
ATOM 918 N N . PRO A 1 117 ? 16.094 -1.376 -11.512 1.00 97.44 117 PRO A N 1
ATOM 919 C CA . PRO A 1 117 ? 16.721 -0.935 -12.751 1.00 97.44 117 PRO A CA 1
ATOM 920 C C . PRO A 1 117 ? 17.607 -2.030 -13.363 1.00 97.44 117 PRO A C 1
ATOM 922 O O . PRO A 1 117 ? 18.229 -2.833 -12.666 1.00 97.44 117 PRO A O 1
ATOM 925 N N . ARG A 1 118 ? 17.672 -2.065 -14.692 1.00 95.81 118 ARG A N 1
ATOM 926 C CA . ARG A 1 118 ? 18.654 -2.849 -15.445 1.00 95.81 118 ARG A CA 1
ATOM 927 C C . ARG A 1 118 ? 20.006 -2.135 -15.403 1.00 95.81 118 ARG A C 1
ATOM 929 O O . ARG A 1 118 ? 20.037 -0.919 -15.291 1.00 95.81 118 ARG A O 1
ATOM 936 N N . PRO A 1 119 ? 21.124 -2.849 -15.589 1.00 94.38 119 PRO A N 1
ATOM 937 C CA . PRO A 1 119 ? 22.413 -2.193 -15.800 1.00 94.38 119 PRO A CA 1
ATOM 938 C C . PRO A 1 119 ? 22.444 -1.358 -17.092 1.00 94.38 119 PRO A C 1
ATOM 940 O O . PRO A 1 119 ? 23.014 -0.272 -17.120 1.00 94.38 119 PRO A O 1
ATOM 943 N N . LEU A 1 120 ? 21.817 -1.871 -18.157 1.00 95.56 120 LEU A N 1
ATOM 944 C CA . LEU A 1 120 ? 21.812 -1.296 -19.503 1.00 95.56 120 LEU A CA 1
ATOM 945 C C . LEU A 1 120 ? 20.395 -1.325 -20.092 1.00 95.56 120 LEU A C 1
ATOM 947 O O . LEU A 1 120 ? 19.607 -2.225 -19.782 1.00 95.56 120 LEU A O 1
ATOM 951 N N . HIS A 1 121 ? 20.077 -0.354 -20.948 1.00 94.81 121 HIS A N 1
ATOM 952 C CA . HIS A 1 121 ? 18.788 -0.272 -21.645 1.00 94.81 121 HIS A CA 1
ATOM 953 C C . HIS A 1 121 ? 18.604 -1.457 -22.600 1.00 94.81 121 HIS A C 1
ATOM 955 O O . HIS A 1 121 ? 19.570 -1.893 -23.229 1.00 94.81 121 HIS A O 1
ATOM 961 N N . LEU A 1 122 ? 17.368 -1.937 -22.771 1.00 93.56 122 LEU A N 1
ATOM 962 C CA . LEU A 1 122 ? 17.025 -2.896 -23.830 1.00 93.56 122 LEU A CA 1
ATOM 963 C C . LEU A 1 122 ? 16.554 -2.198 -25.109 1.00 93.56 122 LEU A C 1
ATOM 965 O O . LEU A 1 122 ? 15.702 -1.302 -25.076 1.00 93.56 122 LEU A O 1
ATOM 969 N N . ASP A 1 123 ? 17.043 -2.673 -26.253 1.00 89.44 123 ASP A N 1
ATOM 970 C CA . ASP A 1 123 ? 16.585 -2.208 -27.560 1.00 89.44 123 ASP A CA 1
ATOM 971 C C . ASP A 1 123 ? 15.137 -2.653 -27.838 1.00 89.44 123 ASP A C 1
ATOM 973 O O . ASP A 1 123 ? 14.758 -3.806 -27.621 1.00 89.44 123 ASP A O 1
ATOM 977 N N . LYS A 1 124 ? 14.314 -1.735 -28.364 1.00 79.81 124 LYS A N 1
ATOM 978 C CA . LYS A 1 124 ? 12.876 -1.965 -28.591 1.00 79.81 124 LYS A CA 1
ATOM 979 C C . LYS A 1 124 ? 12.574 -3.033 -29.651 1.00 79.81 124 LYS A C 1
ATOM 981 O O . LYS A 1 124 ? 11.464 -3.556 -29.655 1.00 79.81 124 LYS A O 1
ATOM 986 N N . LYS A 1 125 ? 13.489 -3.280 -30.590 1.00 86.12 125 LYS A N 1
ATOM 987 C CA . LYS A 1 125 ? 13.304 -4.187 -31.730 1.00 86.12 125 LYS A CA 1
ATOM 988 C C . LYS A 1 125 ? 13.928 -5.552 -31.471 1.00 86.12 125 LYS A C 1
ATOM 990 O O . LYS A 1 125 ? 13.336 -6.556 -31.850 1.00 86.12 125 LYS A O 1
ATOM 995 N N . THR A 1 126 ? 15.108 -5.589 -30.855 1.00 87.62 126 THR A N 1
ATOM 996 C CA . THR A 1 126 ? 15.864 -6.839 -30.669 1.00 87.62 126 THR A CA 1
ATOM 997 C C . THR A 1 126 ? 15.717 -7.438 -29.272 1.00 87.62 126 THR A C 1
ATOM 999 O O . THR A 1 126 ? 16.021 -8.615 -29.102 1.00 87.62 126 THR A O 1
ATOM 1002 N N . ASN A 1 127 ? 15.242 -6.667 -28.283 1.00 86.50 127 ASN A N 1
ATOM 1003 C CA . ASN A 1 127 ? 15.238 -7.033 -26.859 1.00 86.50 127 ASN A CA 1
ATOM 1004 C C . ASN A 1 127 ? 16.627 -7.416 -26.313 1.00 86.50 127 ASN A C 1
ATOM 1006 O O . ASN A 1 127 ? 16.731 -8.124 -25.311 1.00 86.50 127 ASN A O 1
ATOM 1010 N N . LEU A 1 128 ? 17.697 -6.941 -26.956 1.00 90.69 128 LEU A N 1
ATOM 1011 C CA . LEU A 1 128 ? 19.071 -7.146 -26.504 1.00 90.69 128 LEU A CA 1
ATOM 1012 C C . LEU A 1 128 ? 19.569 -5.931 -25.700 1.00 90.69 128 LEU A C 1
ATOM 1014 O O . LEU A 1 128 ? 19.104 -4.812 -25.946 1.00 90.69 128 LEU A O 1
ATOM 1018 N N . PRO A 1 129 ? 20.506 -6.127 -24.749 1.00 90.75 129 PRO A N 1
ATOM 1019 C CA . PRO A 1 129 ? 21.159 -5.027 -24.046 1.00 90.75 129 PRO A CA 1
ATOM 1020 C C . PRO A 1 129 ? 21.891 -4.092 -25.012 1.00 90.75 129 PRO A C 1
ATOM 1022 O O . PRO A 1 129 ? 22.612 -4.538 -25.903 1.00 90.75 129 PRO A O 1
ATOM 1025 N N . THR A 1 130 ? 21.702 -2.794 -24.815 1.00 93.31 130 THR A N 1
ATOM 1026 C CA . THR A 1 130 ? 22.444 -1.722 -25.490 1.00 93.31 130 THR A CA 1
ATOM 1027 C C . THR A 1 130 ? 23.687 -1.343 -24.683 1.00 93.31 130 THR A C 1
ATOM 1029 O O . THR A 1 130 ? 23.903 -1.862 -23.594 1.00 93.31 130 THR A O 1
ATOM 1032 N N . GLU A 1 131 ? 24.492 -0.403 -25.175 1.00 93.12 131 GLU A N 1
ATOM 1033 C CA . GLU A 1 131 ? 25.637 0.147 -24.429 1.00 93.12 131 GLU A CA 1
ATOM 1034 C C . GLU A 1 131 ? 25.250 1.302 -23.484 1.00 93.12 131 GLU A C 1
ATOM 1036 O O . GLU A 1 131 ? 26.098 1.840 -22.774 1.00 93.12 131 GLU A O 1
ATOM 1041 N N . GLN A 1 132 ? 23.974 1.709 -23.462 1.00 92.56 132 GLN A N 1
ATOM 1042 C CA . GLN A 1 132 ? 23.517 2.852 -22.671 1.00 92.56 132 GLN A CA 1
ATOM 1043 C C . GLN A 1 132 ? 23.138 2.422 -21.244 1.00 92.56 132 GLN A C 1
ATOM 1045 O O . GLN A 1 132 ? 22.261 1.564 -21.092 1.00 92.56 132 GLN A O 1
ATOM 1050 N N . PRO A 1 133 ? 23.737 3.021 -20.197 1.00 95.81 133 PRO A N 1
ATOM 1051 C CA . PRO A 1 133 ? 23.372 2.734 -18.815 1.00 95.81 133 PRO A CA 1
ATOM 1052 C C . PRO A 1 133 ? 21.982 3.276 -18.490 1.00 95.81 133 PRO A C 1
ATOM 1054 O O . PRO A 1 133 ? 21.596 4.347 -18.958 1.00 95.81 133 PRO A O 1
ATOM 1057 N N . VAL A 1 134 ? 21.233 2.539 -17.671 1.00 97.00 134 VAL A N 1
ATOM 1058 C CA . VAL A 1 134 ? 19.929 2.999 -17.180 1.00 97.00 134 VAL A CA 1
ATOM 1059 C C . VAL A 1 134 ? 20.125 3.888 -15.963 1.00 97.00 134 VAL A C 1
ATOM 1061 O O . VAL A 1 134 ? 20.815 3.526 -15.012 1.00 97.00 134 VAL A O 1
ATOM 1064 N N . THR A 1 135 ? 19.446 5.028 -15.961 1.00 96.25 135 THR A N 1
ATOM 1065 C CA . THR A 1 135 ? 19.295 5.884 -14.785 1.00 96.25 135 THR A CA 1
ATOM 1066 C C . THR A 1 135 ? 17.910 5.709 -14.162 1.00 96.25 135 THR A C 1
ATOM 1068 O O . THR A 1 135 ? 16.953 5.318 -14.830 1.00 96.25 135 THR A O 1
ATOM 1071 N N . LEU A 1 136 ? 17.748 6.066 -12.885 1.00 95.75 136 LEU A N 1
ATOM 1072 C CA . LEU A 1 136 ? 16.421 6.064 -12.251 1.00 95.75 136 LEU A CA 1
ATOM 1073 C C . LEU A 1 136 ? 15.422 7.008 -12.926 1.00 95.75 136 LEU A C 1
ATOM 1075 O O . LEU A 1 136 ? 14.218 6.763 -12.875 1.00 95.75 136 LEU A O 1
ATOM 1079 N N . LYS A 1 137 ? 15.912 8.073 -13.569 1.00 96.75 137 LYS A N 1
ATOM 1080 C CA . LYS A 1 137 ? 15.070 8.971 -14.357 1.00 96.75 137 LYS A CA 1
ATOM 1081 C C . LYS A 1 137 ? 14.451 8.229 -15.541 1.00 96.75 137 LYS A C 1
ATOM 1083 O O . LYS A 1 137 ? 13.252 8.356 -15.763 1.00 96.75 137 LYS A O 1
ATOM 1088 N N . ASP A 1 138 ? 15.232 7.398 -16.227 1.00 97.31 138 ASP A N 1
ATOM 1089 C CA . ASP A 1 138 ? 14.730 6.574 -17.329 1.00 97.31 138 ASP A CA 1
ATOM 1090 C C . ASP A 1 138 ? 13.669 5.579 -16.840 1.00 97.31 138 ASP A C 1
ATOM 1092 O O . ASP A 1 138 ? 12.641 5.394 -17.491 1.00 97.31 138 ASP A O 1
ATOM 1096 N N . VAL A 1 139 ? 13.886 4.979 -15.662 1.00 97.94 139 VAL A N 1
ATOM 1097 C CA . VAL A 1 139 ? 12.912 4.074 -15.027 1.00 97.94 139 VAL A CA 1
ATOM 1098 C C . VAL A 1 139 ? 11.618 4.803 -14.684 1.00 97.94 139 VAL A C 1
ATOM 1100 O O . VAL A 1 139 ? 10.533 4.276 -14.924 1.00 97.94 139 VAL A O 1
ATOM 1103 N N . TYR A 1 140 ? 11.711 6.028 -14.166 1.00 98.12 140 TYR A N 1
ATOM 1104 C CA . TYR A 1 140 ? 10.549 6.864 -13.878 1.00 98.12 140 TYR A CA 1
ATOM 1105 C C . TYR A 1 140 ? 9.774 7.241 -15.149 1.00 98.12 140 TYR A C 1
ATOM 1107 O O . TYR A 1 140 ? 8.544 7.156 -15.176 1.00 98.12 140 TYR A O 1
ATOM 1115 N N . GLU A 1 141 ? 10.473 7.636 -16.214 1.00 97.81 141 GLU A N 1
ATOM 1116 C CA . GLU A 1 141 ? 9.861 7.985 -17.499 1.00 97.81 141 GLU A CA 1
ATOM 1117 C C . GLU A 1 141 ? 9.181 6.766 -18.145 1.00 97.81 141 GLU A C 1
ATOM 1119 O O . GLU A 1 141 ? 8.038 6.865 -18.601 1.00 97.81 141 GLU A O 1
ATOM 1124 N N . GLU A 1 142 ? 9.823 5.592 -18.120 1.00 97.44 142 GLU A N 1
ATOM 1125 C CA . GLU A 1 142 ? 9.199 4.352 -18.591 1.00 97.44 142 GLU A CA 1
ATOM 1126 C C . GLU A 1 142 ? 7.986 3.978 -17.735 1.00 97.44 142 GLU A C 1
ATOM 1128 O O . GLU A 1 142 ? 6.926 3.660 -18.282 1.00 97.44 142 GLU A O 1
ATOM 1133 N N . PHE A 1 143 ? 8.104 4.043 -16.407 1.00 97.62 143 PHE A N 1
ATOM 1134 C CA . PHE A 1 143 ? 6.991 3.723 -15.521 1.00 97.62 143 PHE A CA 1
ATOM 1135 C C . PHE A 1 143 ? 5.814 4.677 -15.720 1.00 97.62 143 PHE A C 1
ATOM 1137 O O . PHE A 1 143 ? 4.674 4.231 -15.714 1.00 97.62 143 PHE A O 1
ATOM 1144 N N . SER A 1 144 ? 6.061 5.960 -15.986 1.00 97.38 144 SER A N 1
ATOM 1145 C CA . SER A 1 144 ? 5.001 6.925 -16.305 1.00 97.38 144 SER A CA 1
ATOM 1146 C C . SER A 1 144 ? 4.181 6.485 -17.526 1.00 97.38 144 SER A C 1
ATOM 1148 O O . SER A 1 144 ? 2.953 6.575 -17.521 1.00 97.38 144 SER A O 1
ATOM 1150 N N . ALA A 1 145 ? 4.832 5.931 -18.554 1.00 96.88 145 ALA A N 1
ATOM 1151 C CA . ALA A 1 145 ? 4.143 5.367 -19.714 1.00 96.88 145 ALA A CA 1
ATOM 1152 C C . ALA A 1 145 ? 3.396 4.059 -19.383 1.00 96.88 145 ALA A C 1
ATOM 1154 O O . ALA A 1 145 ? 2.299 3.822 -19.896 1.00 96.88 145 ALA A O 1
ATOM 1155 N N . VAL A 1 146 ? 3.958 3.211 -18.511 1.00 96.44 146 VAL A N 1
ATOM 1156 C CA . VAL A 1 146 ? 3.278 2.007 -17.998 1.00 96.44 146 VAL A CA 1
ATOM 1157 C C . VAL A 1 146 ? 2.027 2.394 -17.204 1.00 96.44 146 VAL A C 1
ATOM 1159 O O . VAL A 1 146 ? 0.958 1.844 -17.455 1.00 96.44 146 VAL A O 1
ATOM 1162 N N . ALA A 1 147 ? 2.127 3.375 -16.310 1.00 96.75 147 ALA A N 1
ATOM 1163 C CA . ALA A 1 147 ? 1.025 3.894 -15.512 1.00 96.75 147 ALA A CA 1
ATOM 1164 C C . ALA A 1 147 ? -0.128 4.368 -16.407 1.00 96.75 147 ALA A C 1
ATOM 1166 O O . ALA A 1 147 ? -1.254 3.893 -16.261 1.00 96.75 147 ALA A O 1
ATOM 1167 N N . GLN A 1 148 ? 0.167 5.185 -17.423 1.00 96.50 148 GLN A N 1
ATOM 1168 C CA . GLN A 1 148 ? -0.830 5.629 -18.404 1.00 96.50 148 GLN A CA 1
ATOM 1169 C C . GLN A 1 148 ? -1.494 4.455 -19.137 1.00 96.50 148 GLN A C 1
ATOM 1171 O O . GLN A 1 148 ? -2.719 4.408 -19.257 1.00 96.50 148 GLN A O 1
ATOM 1176 N N . LYS A 1 149 ? -0.710 3.464 -19.581 1.00 96.62 149 LYS A N 1
ATOM 1177 C CA . LYS A 1 149 ? -1.233 2.260 -20.248 1.00 96.62 149 LYS A CA 1
ATOM 1178 C C . LYS A 1 149 ? -2.179 1.458 -19.346 1.00 96.62 149 LYS A C 1
ATOM 1180 O O . LYS A 1 149 ? -3.157 0.895 -19.836 1.00 96.62 149 LYS A O 1
ATOM 1185 N N . HIS A 1 150 ? -1.897 1.414 -18.047 1.00 96.19 150 HIS A N 1
ATOM 1186 C CA . HIS A 1 150 ? -2.687 0.704 -17.041 1.00 96.19 150 HIS A CA 1
ATOM 1187 C C . HIS A 1 150 ? -3.762 1.571 -16.367 1.00 96.19 150 HIS A C 1
ATOM 1189 O O . HIS A 1 150 ? -4.418 1.099 -15.442 1.00 96.19 150 HIS A O 1
ATOM 1195 N N . ARG A 1 151 ? -4.002 2.796 -16.864 1.00 96.75 151 ARG A N 1
ATOM 1196 C CA . ARG A 1 151 ? -4.999 3.741 -16.325 1.00 96.75 151 ARG A CA 1
ATOM 1197 C C . ARG A 1 151 ? -4.739 4.120 -14.861 1.00 96.75 151 ARG A C 1
ATOM 1199 O O . ARG A 1 151 ? -5.672 4.270 -14.081 1.00 96.75 151 ARG A O 1
ATOM 1206 N N . ILE A 1 152 ? -3.468 4.249 -14.498 1.00 97.69 152 ILE A N 1
ATOM 1207 C CA . ILE A 1 152 ? -3.027 4.806 -13.220 1.00 97.69 152 ILE A CA 1
ATOM 1208 C C . ILE A 1 152 ? -2.813 6.303 -13.450 1.00 97.69 152 ILE A C 1
ATOM 1210 O O . ILE A 1 152 ? -1.871 6.699 -14.138 1.00 97.69 152 ILE A O 1
ATOM 1214 N N . GLU A 1 153 ? -3.724 7.121 -12.927 1.00 95.38 153 GLU A N 1
ATOM 1215 C CA . GLU A 1 153 ? -3.744 8.570 -13.180 1.00 95.38 153 GLU A CA 1
ATOM 1216 C C . GLU A 1 153 ? -2.759 9.327 -12.287 1.00 95.38 153 GLU A C 1
ATOM 1218 O O . GLU A 1 153 ? -2.160 10.313 -12.714 1.00 95.38 153 GLU A O 1
ATOM 1223 N N . GLU A 1 154 ? -2.551 8.839 -11.065 1.00 95.88 154 GLU A N 1
ATOM 1224 C CA . GLU A 1 154 ? -1.642 9.439 -10.097 1.00 95.88 154 GLU A CA 1
ATOM 1225 C C . GLU A 1 154 ? -0.797 8.384 -9.383 1.00 95.88 154 GLU A C 1
ATOM 1227 O O . GLU A 1 154 ? -1.259 7.297 -9.027 1.00 95.88 154 GLU A O 1
ATOM 1232 N N . PHE A 1 155 ? 0.471 8.722 -9.162 1.00 98.12 155 PHE A N 1
ATOM 1233 C CA . PHE A 1 155 ? 1.396 7.938 -8.358 1.00 98.12 155 PHE A CA 1
ATOM 1234 C C . PHE A 1 155 ? 2.481 8.848 -7.775 1.00 98.12 155 PHE A C 1
ATOM 1236 O O . PHE A 1 155 ? 2.740 9.948 -8.265 1.00 98.12 155 PHE A O 1
ATOM 1243 N N . LYS A 1 156 ? 3.139 8.378 -6.719 1.00 98.06 156 LYS A N 1
ATOM 1244 C CA . LYS A 1 156 ? 4.338 8.985 -6.136 1.00 98.06 156 LYS A CA 1
ATOM 1245 C C . LYS A 1 156 ? 5.508 8.053 -6.380 1.00 98.06 156 LYS A C 1
ATOM 1247 O O . LYS A 1 156 ? 5.338 6.842 -6.280 1.00 98.06 156 LYS A O 1
ATOM 1252 N N . ALA A 1 157 ? 6.682 8.605 -6.658 1.00 97.81 157 ALA A N 1
ATOM 1253 C CA . ALA A 1 157 ? 7.887 7.813 -6.842 1.00 97.81 157 ALA A CA 1
ATOM 1254 C C . ALA A 1 157 ? 9.091 8.452 -6.150 1.00 97.81 157 ALA A C 1
ATOM 1256 O O . ALA A 1 157 ? 9.194 9.679 -6.088 1.00 97.81 157 ALA A O 1
ATOM 1257 N N . LYS A 1 158 ? 10.003 7.626 -5.635 1.00 97.94 158 LYS A N 1
ATOM 1258 C CA . LYS A 1 158 ? 11.279 8.076 -5.061 1.00 97.94 158 LYS A CA 1
ATOM 1259 C C . LYS A 1 158 ? 12.359 6.986 -5.171 1.00 97.94 158 LYS A C 1
ATOM 1261 O O . LYS A 1 158 ? 12.019 5.802 -5.174 1.00 97.94 158 LYS A O 1
ATOM 1266 N N . PRO A 1 159 ? 13.648 7.356 -5.230 1.00 97.94 159 PRO A N 1
ATOM 1267 C CA . PRO A 1 159 ? 14.744 6.403 -5.060 1.00 97.94 159 PRO A CA 1
ATOM 1268 C C . PRO A 1 159 ? 14.708 5.764 -3.665 1.00 97.94 159 PRO A C 1
ATOM 1270 O O . PRO A 1 159 ? 14.426 6.441 -2.672 1.00 97.94 159 PRO A O 1
ATOM 1273 N N . CYS A 1 160 ? 15.027 4.473 -3.570 1.00 97.50 160 CYS A N 1
ATOM 1274 C CA . CYS A 1 160 ? 15.236 3.795 -2.292 1.00 97.50 160 CYS A CA 1
ATOM 1275 C C . CYS A 1 160 ? 16.279 2.672 -2.408 1.00 97.50 160 CYS A C 1
ATOM 1277 O O . CYS A 1 160 ? 16.377 2.010 -3.435 1.00 97.50 160 CYS A O 1
ATOM 1279 N N . MET A 1 161 ? 17.038 2.423 -1.340 1.00 97.88 161 MET A N 1
ATOM 1280 C CA . MET A 1 161 ? 17.945 1.273 -1.259 1.00 97.88 161 MET A CA 1
ATOM 1281 C C . MET A 1 161 ? 17.210 0.090 -0.619 1.00 97.88 161 MET A C 1
ATOM 1283 O O . MET A 1 161 ? 16.600 0.248 0.445 1.00 97.88 161 MET A O 1
ATOM 1287 N N . LYS A 1 162 ? 17.254 -1.092 -1.244 1.00 97.56 162 LYS A N 1
ATOM 1288 C CA . LYS A 1 162 ? 16.639 -2.317 -0.705 1.00 97.56 162 LYS A CA 1
ATOM 1289 C C . LYS A 1 162 ? 17.586 -3.499 -0.803 1.00 97.56 162 LYS A C 1
ATOM 1291 O O . LYS A 1 162 ? 18.390 -3.602 -1.727 1.00 97.56 162 LYS A O 1
ATOM 1296 N N . LYS A 1 163 ? 17.433 -4.408 0.159 1.00 97.81 163 LYS A N 1
ATOM 1297 C CA . LYS A 1 163 ? 18.150 -5.678 0.209 1.00 97.81 163 LYS A CA 1
ATOM 1298 C C . LYS A 1 163 ? 17.252 -6.814 -0.255 1.00 97.81 163 LYS A C 1
ATOM 1300 O O . LYS A 1 163 ? 16.058 -6.813 0.041 1.00 97.81 163 LYS A O 1
ATOM 1305 N N . TYR A 1 164 ? 17.837 -7.780 -0.948 1.00 97.38 164 TYR A N 1
ATOM 1306 C CA . TYR A 1 164 ? 17.160 -8.968 -1.446 1.00 97.38 164 TYR A CA 1
ATOM 1307 C C . TYR A 1 164 ? 18.030 -10.207 -1.211 1.00 97.38 164 TYR A C 1
ATOM 1309 O O . TYR A 1 164 ? 19.239 -10.189 -1.428 1.00 97.38 164 TYR A O 1
ATOM 1317 N N . ALA A 1 165 ? 17.429 -11.291 -0.727 1.00 96.19 165 ALA A N 1
ATOM 1318 C CA . ALA A 1 165 ? 18.148 -12.531 -0.424 1.00 96.19 165 ALA A CA 1
ATOM 1319 C C . ALA A 1 165 ? 17.268 -13.774 -0.637 1.00 96.19 165 ALA A C 1
ATOM 1321 O O . ALA A 1 165 ? 17.412 -14.764 0.075 1.00 96.19 165 ALA A O 1
ATOM 1322 N N . PHE A 1 166 ? 16.329 -13.696 -1.583 1.00 95.19 166 PHE A N 1
ATOM 1323 C CA . PHE A 1 166 ? 15.432 -14.802 -1.916 1.00 95.19 166 PHE A CA 1
ATOM 1324 C C . PHE A 1 166 ? 15.820 -15.4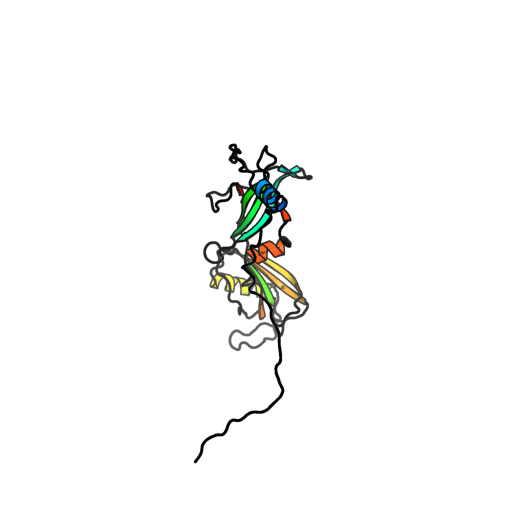33 -3.266 1.00 95.19 166 PHE A C 1
ATOM 1326 O O . PHE A 1 166 ? 16.929 -15.252 -3.764 1.00 95.19 166 PHE A O 1
ATOM 1333 N N . ASP A 1 167 ? 14.918 -16.217 -3.835 1.00 92.12 167 ASP A N 1
ATOM 1334 C CA . ASP A 1 167 ? 15.125 -17.190 -4.907 1.00 92.12 167 ASP A CA 1
ATOM 1335 C C . ASP A 1 167 ? 15.192 -16.614 -6.331 1.00 92.12 167 ASP A C 1
ATOM 1337 O O . ASP A 1 167 ? 15.601 -17.316 -7.259 1.00 92.12 167 ASP A O 1
ATOM 1341 N N . LYS A 1 168 ? 14.811 -15.350 -6.544 1.00 90.06 168 LYS A N 1
ATOM 1342 C CA . LYS A 1 168 ? 14.762 -14.773 -7.892 1.00 90.06 168 LYS A CA 1
ATOM 1343 C C . LYS A 1 168 ? 16.177 -14.544 -8.442 1.00 90.06 168 LYS A C 1
ATOM 1345 O O . LYS A 1 168 ? 16.953 -13.792 -7.847 1.00 90.06 168 LYS A O 1
ATOM 1350 N N . PRO A 1 169 ? 16.516 -15.133 -9.602 1.00 90.81 169 PRO A N 1
ATOM 1351 C CA . PRO A 1 169 ? 17.842 -14.989 -10.182 1.00 90.81 169 PRO A CA 1
ATOM 1352 C C . PRO A 1 169 ? 18.066 -13.566 -10.697 1.00 90.81 169 PRO A C 1
ATOM 1354 O O . PRO A 1 169 ? 17.124 -12.861 -11.062 1.00 90.81 169 PRO A O 1
ATOM 1357 N N . ASN A 1 170 ? 19.338 -13.177 -10.806 1.00 88.31 170 ASN A N 1
ATOM 1358 C CA . ASN A 1 170 ? 19.769 -11.887 -11.361 1.00 88.31 170 ASN A CA 1
ATOM 1359 C C . ASN A 1 170 ? 19.246 -10.658 -10.594 1.00 88.31 170 ASN A C 1
ATOM 1361 O O . ASN A 1 170 ? 19.125 -9.573 -11.165 1.00 88.31 170 ASN A O 1
ATOM 1365 N N . VAL A 1 171 ? 18.956 -10.821 -9.302 1.00 94.75 171 VAL A N 1
ATOM 1366 C CA . VAL A 1 171 ? 18.630 -9.728 -8.385 1.00 94.75 171 VAL A CA 1
ATOM 1367 C C . VAL A 1 171 ? 19.820 -9.528 -7.441 1.00 94.75 171 VAL A C 1
ATOM 1369 O O . VAL A 1 171 ? 20.187 -10.469 -6.736 1.00 94.75 171 VAL A O 1
ATOM 1372 N N . PRO A 1 172 ? 20.457 -8.345 -7.424 1.00 95.12 172 PRO A N 1
ATOM 1373 C CA . PRO A 1 172 ? 21.560 -8.072 -6.508 1.00 95.12 172 PRO A CA 1
ATOM 1374 C C . PRO A 1 172 ? 21.123 -8.130 -5.039 1.00 95.12 172 PRO A C 1
ATOM 1376 O O . PRO A 1 172 ? 19.980 -7.810 -4.711 1.00 95.12 172 PRO A O 1
ATOM 1379 N N . HIS A 1 173 ? 22.061 -8.459 -4.145 1.00 95.31 173 HIS A N 1
ATOM 1380 C CA . HIS A 1 173 ? 21.800 -8.492 -2.701 1.00 95.31 173 HIS A CA 1
ATOM 1381 C C . HIS A 1 173 ? 21.381 -7.143 -2.120 1.00 95.31 173 HIS A C 1
ATOM 1383 O O . HIS A 1 173 ? 20.602 -7.090 -1.172 1.00 95.31 173 HIS A O 1
ATOM 1389 N N . GLU A 1 174 ? 21.908 -6.062 -2.680 1.00 96.94 174 GLU A N 1
ATOM 1390 C CA . GLU A 1 174 ? 21.573 -4.688 -2.344 1.00 96.94 174 GLU A CA 1
ATOM 1391 C C . GLU A 1 174 ? 21.621 -3.876 -3.636 1.00 96.94 174 GLU A C 1
ATOM 1393 O O . GLU A 1 174 ? 22.571 -3.994 -4.414 1.00 96.94 174 GLU A O 1
ATOM 1398 N N . ALA A 1 175 ? 20.563 -3.118 -3.904 1.00 96.69 175 ALA A N 1
ATOM 1399 C CA . ALA A 1 175 ? 20.455 -2.286 -5.092 1.00 96.69 175 ALA A CA 1
ATOM 1400 C C . ALA A 1 175 ? 19.562 -1.076 -4.822 1.00 96.69 175 ALA A C 1
ATOM 1402 O O . ALA A 1 175 ? 18.745 -1.070 -3.894 1.00 96.69 175 ALA A O 1
ATOM 1403 N N . GLU A 1 176 ? 19.718 -0.060 -5.663 1.00 97.69 176 GLU A N 1
ATOM 1404 C CA . GLU A 1 176 ? 18.831 1.090 -5.697 1.00 97.69 176 GLU A CA 1
ATOM 1405 C C . GLU A 1 176 ? 17.608 0.771 -6.570 1.00 97.69 176 GLU A C 1
ATOM 1407 O O . GLU A 1 176 ? 17.737 0.305 -7.701 1.00 97.69 176 GLU A O 1
ATOM 1412 N N . TYR A 1 177 ? 16.416 1.008 -6.030 1.00 98.25 177 TYR A N 1
ATOM 1413 C CA . TYR A 1 177 ? 15.123 0.762 -6.662 1.00 98.25 177 TYR A CA 1
ATOM 1414 C C . TYR A 1 177 ? 14.364 2.076 -6.824 1.00 98.25 177 TYR A C 1
ATOM 1416 O O . TYR A 1 177 ? 14.521 3.005 -6.025 1.00 98.25 177 TYR A O 1
ATOM 1424 N N . LEU A 1 178 ? 13.456 2.115 -7.799 1.00 98.44 178 LEU A N 1
ATOM 1425 C CA . LEU A 1 178 ? 12.397 3.119 -7.812 1.00 98.44 178 LEU A CA 1
ATOM 1426 C C . LEU A 1 178 ? 11.215 2.598 -6.983 1.00 98.44 178 LEU A C 1
ATOM 1428 O O . LEU A 1 178 ? 10.526 1.664 -7.398 1.00 98.44 178 LEU A O 1
ATOM 1432 N N . GLU A 1 179 ? 11.004 3.184 -5.806 1.00 98.25 179 GLU A N 1
ATOM 1433 C CA . GLU A 1 179 ? 9.804 2.969 -4.993 1.00 98.25 179 GLU A CA 1
ATOM 1434 C C . GLU A 1 179 ? 8.653 3.745 -5.617 1.00 98.25 179 GLU A C 1
ATOM 1436 O O . GLU A 1 179 ? 8.794 4.942 -5.874 1.00 98.25 179 GLU A O 1
ATOM 1441 N N . VAL A 1 180 ? 7.521 3.082 -5.836 1.00 98.25 180 VAL A N 1
ATOM 1442 C CA . VAL A 1 180 ? 6.316 3.700 -6.381 1.00 98.25 180 VAL A CA 1
ATOM 1443 C C . VAL A 1 180 ? 5.114 3.375 -5.498 1.00 98.25 180 VAL A C 1
ATOM 1445 O O . VAL A 1 180 ? 4.885 2.224 -5.126 1.00 98.25 180 VAL A O 1
ATOM 1448 N N . LEU A 1 181 ? 4.323 4.405 -5.206 1.00 98.12 181 LEU A N 1
ATOM 1449 C CA . LEU A 1 181 ? 3.070 4.329 -4.463 1.00 98.12 181 LEU A CA 1
ATOM 1450 C C . LEU A 1 181 ? 1.928 4.852 -5.328 1.00 98.12 181 LEU A C 1
ATOM 1452 O O . LEU A 1 181 ? 2.013 5.972 -5.831 1.00 98.12 181 LEU A O 1
ATOM 1456 N N . TYR A 1 182 ? 0.846 4.093 -5.456 1.00 98.00 182 TYR A N 1
ATOM 1457 C CA . TYR A 1 182 ? -0.363 4.555 -6.142 1.00 98.00 182 TYR A CA 1
ATOM 1458 C C . TYR A 1 182 ? -1.632 4.044 -5.445 1.00 98.00 182 TYR A C 1
ATOM 1460 O O . TYR A 1 182 ? -1.589 2.995 -4.798 1.00 98.00 182 TYR A O 1
ATOM 1468 N N . PRO A 1 183 ? -2.760 4.771 -5.516 1.00 97.56 183 PRO A N 1
ATOM 1469 C CA . PRO A 1 183 ? -4.005 4.357 -4.873 1.00 97.56 183 PRO A CA 1
ATOM 1470 C C . PRO A 1 183 ? -4.463 2.953 -5.285 1.00 97.56 183 PRO A C 1
ATOM 1472 O O . PRO A 1 183 ? -4.447 2.596 -6.462 1.00 97.56 183 PRO A O 1
ATOM 1475 N N . ALA A 1 184 ? -4.919 2.151 -4.320 1.00 96.69 184 ALA A N 1
ATOM 1476 C CA . ALA A 1 184 ? -5.284 0.759 -4.579 1.00 96.69 184 ALA A CA 1
ATOM 1477 C C . ALA A 1 184 ? -6.571 0.575 -5.400 1.00 96.69 184 ALA A C 1
ATOM 1479 O O . ALA A 1 184 ? -6.784 -0.512 -5.941 1.00 96.69 184 ALA A O 1
ATOM 1480 N N . HIS A 1 185 ? -7.390 1.626 -5.542 1.00 94.12 185 HIS A N 1
ATOM 1481 C CA . HIS A 1 185 ? -8.544 1.620 -6.446 1.00 94.12 185 HIS A CA 1
ATOM 1482 C C . HIS A 1 185 ? -8.140 1.556 -7.927 1.00 94.12 185 HIS A C 1
ATOM 1484 O O . HIS A 1 185 ? -8.974 1.230 -8.771 1.00 94.12 185 HIS A O 1
ATOM 1490 N N . PHE A 1 186 ? -6.884 1.871 -8.262 1.00 96.06 186 PHE A N 1
ATOM 1491 C CA . PHE A 1 186 ? -6.355 1.626 -9.597 1.00 96.06 186 PHE A CA 1
ATOM 1492 C C . PHE A 1 186 ? -6.010 0.140 -9.797 1.00 96.06 186 PHE A C 1
ATOM 1494 O O . PHE A 1 186 ? -5.752 -0.579 -8.821 1.00 96.06 186 PHE A O 1
ATOM 1501 N N . PRO A 1 187 ? -5.979 -0.330 -11.059 1.00 94.44 187 PRO A N 1
ATOM 1502 C CA . PRO A 1 187 ? -5.689 -1.723 -11.371 1.00 94.44 187 PRO A CA 1
ATOM 1503 C C . PRO A 1 187 ? -4.338 -2.192 -10.830 1.00 94.44 187 PRO A C 1
ATOM 1505 O O . PRO A 1 187 ? -3.350 -1.461 -10.850 1.00 94.44 187 PRO A O 1
ATOM 1508 N N . GLU A 1 188 ? -4.298 -3.450 -10.402 1.00 95.19 188 GLU A N 1
ATOM 1509 C CA . GLU A 1 188 ? -3.051 -4.133 -10.075 1.00 95.19 188 GLU A CA 1
ATOM 1510 C C . GLU A 1 188 ? -2.181 -4.305 -11.331 1.00 95.19 188 GLU A C 1
ATOM 1512 O O . GLU A 1 188 ? -2.677 -4.610 -12.422 1.00 95.19 188 GLU A O 1
ATOM 1517 N N . LEU A 1 189 ? -0.868 -4.127 -11.179 1.00 96.12 189 LEU A N 1
ATOM 1518 C CA . LEU A 1 189 ? 0.095 -4.393 -12.243 1.00 96.12 189 LEU A CA 1
ATOM 1519 C C . LEU A 1 189 ? 0.441 -5.891 -12.321 1.00 96.12 189 LEU A C 1
ATOM 1521 O O . LEU A 1 189 ? 0.475 -6.565 -11.293 1.00 96.12 189 LEU A O 1
ATOM 1525 N N . PRO A 1 190 ? 0.773 -6.424 -13.511 1.00 95.81 190 PRO A N 1
ATOM 1526 C CA . PRO A 1 190 ? 1.179 -7.821 -13.656 1.00 95.81 190 PRO A CA 1
ATOM 1527 C C . PRO A 1 190 ? 2.400 -8.181 -12.791 1.00 95.81 190 PRO A C 1
ATOM 1529 O O . PRO A 1 190 ? 3.344 -7.402 -12.669 1.00 95.81 190 PRO A O 1
ATOM 1532 N N . GLY A 1 191 ? 2.412 -9.383 -12.205 1.00 92.19 191 GLY A N 1
ATOM 1533 C CA . GLY A 1 191 ? 3.526 -9.862 -11.366 1.00 92.19 191 GLY A CA 1
ATOM 1534 C C . GLY A 1 191 ? 4.823 -10.157 -12.128 1.00 92.19 191 GLY A C 1
ATOM 1535 O O . GLY A 1 191 ? 5.903 -10.184 -11.544 1.00 92.19 191 GLY A O 1
ATOM 1536 N N . ASP A 1 192 ? 4.721 -10.352 -13.435 1.00 92.31 192 ASP A N 1
ATOM 1537 C CA . ASP A 1 192 ? 5.810 -10.570 -14.384 1.00 92.31 192 ASP A CA 1
ATOM 1538 C C . ASP A 1 192 ? 6.180 -9.292 -15.158 1.00 92.31 192 ASP A C 1
ATOM 1540 O O . ASP A 1 192 ? 6.932 -9.344 -16.134 1.00 92.31 192 ASP A O 1
ATOM 1544 N N . LEU A 1 193 ? 5.679 -8.130 -14.714 1.00 94.69 193 LEU A N 1
ATOM 1545 C CA . LEU A 1 193 ? 5.964 -6.847 -15.340 1.00 94.69 193 LEU A CA 1
ATOM 1546 C C . LEU A 1 193 ? 7.480 -6.608 -15.408 1.00 94.69 193 LEU A C 1
ATOM 1548 O O . LEU A 1 193 ? 8.186 -6.559 -14.396 1.00 94.69 193 LEU A O 1
ATOM 1552 N N . SER A 1 194 ? 7.953 -6.406 -16.633 1.00 93.81 194 SER A N 1
ATOM 1553 C CA . SER A 1 194 ? 9.319 -6.016 -16.956 1.00 93.81 194 SER A CA 1
ATOM 1554 C C . SER A 1 194 ? 9.300 -4.954 -18.049 1.00 93.81 194 SER A C 1
ATOM 1556 O O . SER A 1 194 ? 8.346 -4.852 -18.826 1.00 93.81 194 SER A O 1
ATOM 1558 N N . GLY A 1 195 ? 10.349 -4.140 -18.083 1.00 93.31 195 GLY A N 1
ATOM 1559 C CA . GLY A 1 195 ? 10.494 -3.052 -19.039 1.00 93.31 195 GLY A CA 1
ATOM 1560 C C . GLY A 1 195 ? 11.864 -3.048 -19.699 1.00 93.31 195 GLY A C 1
ATOM 1561 O O . GLY A 1 195 ? 12.689 -3.955 -19.523 1.00 93.31 195 GLY A O 1
ATOM 1562 N N . LYS A 1 196 ? 12.112 -1.984 -20.455 1.00 94.12 196 LYS A N 1
ATOM 1563 C CA . LYS A 1 196 ? 13.389 -1.695 -21.117 1.00 94.12 196 LYS A CA 1
ATOM 1564 C C . LYS A 1 196 ? 14.434 -1.185 -20.146 1.00 94.12 196 LYS A C 1
ATOM 1566 O O . LYS A 1 196 ? 15.618 -1.410 -20.370 1.00 94.12 196 LYS A O 1
ATOM 1571 N N . THR A 1 197 ? 13.987 -0.521 -19.089 1.00 96.69 197 THR A N 1
ATOM 1572 C CA . THR A 1 197 ? 14.818 0.105 -18.064 1.00 96.69 197 THR A CA 1
ATOM 1573 C C . THR A 1 197 ? 14.826 -0.695 -16.769 1.00 96.69 197 THR A C 1
ATOM 1575 O O . THR A 1 197 ? 15.794 -0.607 -16.031 1.00 96.69 197 THR A O 1
ATOM 1578 N N . PHE A 1 198 ? 13.816 -1.525 -16.491 1.00 96.56 198 PHE A N 1
ATOM 1579 C CA . PHE A 1 198 ? 13.747 -2.321 -15.261 1.00 96.56 198 PHE A CA 1
ATOM 1580 C C . PHE A 1 198 ? 13.581 -3.821 -15.538 1.00 96.56 198 PHE A C 1
ATOM 1582 O O . PHE A 1 198 ? 12.900 -4.236 -16.481 1.00 96.56 198 PHE A O 1
ATOM 1589 N N . THR A 1 199 ? 14.241 -4.653 -14.728 1.00 94.69 199 THR A N 1
ATOM 1590 C CA . THR A 1 199 ? 14.223 -6.119 -14.860 1.00 94.69 199 THR A CA 1
ATOM 1591 C C . THR A 1 199 ? 12.922 -6.706 -14.343 1.00 94.69 199 THR A C 1
ATOM 1593 O O . THR A 1 199 ? 12.349 -7.584 -14.984 1.00 94.69 199 THR A O 1
ATOM 1596 N N . CYS A 1 200 ? 12.460 -6.231 -13.189 1.00 94.44 200 CYS A N 1
ATOM 1597 C CA . CYS A 1 200 ? 11.247 -6.711 -12.555 1.00 94.44 200 CYS A CA 1
ATOM 1598 C C . CYS A 1 200 ? 10.630 -5.682 -11.608 1.00 94.44 200 CYS A C 1
ATOM 1600 O O . CYS A 1 200 ? 11.315 -4.796 -11.091 1.00 94.44 200 CYS A O 1
ATOM 1602 N N . ALA A 1 201 ? 9.329 -5.851 -11.380 1.00 96.50 201 ALA A N 1
ATOM 1603 C CA . ALA A 1 201 ? 8.567 -5.165 -10.350 1.00 96.50 201 ALA A CA 1
ATOM 1604 C C . ALA A 1 201 ? 8.290 -6.113 -9.171 1.00 96.50 201 ALA A C 1
ATOM 1606 O O . ALA A 1 201 ? 7.833 -7.240 -9.365 1.00 96.50 201 ALA A O 1
ATOM 1607 N N . PHE A 1 202 ? 8.558 -5.658 -7.950 1.00 97.19 202 PHE A N 1
ATOM 1608 C CA . PHE A 1 202 ? 8.176 -6.331 -6.706 1.00 97.19 202 PHE A CA 1
ATOM 1609 C C . PHE A 1 202 ? 6.983 -5.630 -6.056 1.00 97.19 202 PHE A C 1
ATOM 1611 O O . PHE A 1 202 ? 6.732 -4.459 -6.333 1.00 97.19 202 PHE A O 1
ATOM 1618 N N . GLY A 1 203 ? 6.269 -6.337 -5.177 1.00 96.31 203 GLY A N 1
ATOM 1619 C CA . GLY A 1 203 ? 5.159 -5.776 -4.394 1.00 96.31 203 GLY A CA 1
ATOM 1620 C C . GLY A 1 203 ? 3.854 -5.568 -5.169 1.00 96.31 203 GLY A C 1
ATOM 1621 O O . GLY A 1 203 ? 2.900 -5.022 -4.630 1.00 96.31 203 GLY A O 1
ATOM 1622 N N . THR A 1 204 ? 3.769 -6.011 -6.428 1.00 95.88 204 THR A N 1
ATOM 1623 C CA . THR A 1 204 ? 2.565 -5.820 -7.258 1.00 95.88 204 THR A CA 1
ATOM 1624 C C . THR A 1 204 ? 1.323 -6.495 -6.671 1.00 95.88 204 THR A C 1
ATOM 1626 O O . THR A 1 204 ? 0.241 -5.921 -6.739 1.00 95.88 204 THR A O 1
ATOM 1629 N N . LYS A 1 205 ? 1.511 -7.658 -6.035 1.00 93.75 205 LYS A N 1
ATOM 1630 C CA . LYS A 1 205 ? 0.474 -8.497 -5.408 1.00 93.75 205 LYS A CA 1
ATOM 1631 C C . LYS A 1 205 ? 0.327 -8.316 -3.896 1.00 93.75 205 LYS A C 1
ATOM 1633 O O . LYS A 1 205 ? -0.454 -9.036 -3.281 1.00 93.75 205 LYS A O 1
ATOM 1638 N N . THR A 1 206 ? 1.095 -7.418 -3.284 1.00 96.25 206 THR A N 1
ATOM 1639 C CA . THR A 1 206 ? 1.044 -7.205 -1.833 1.00 96.25 206 THR A CA 1
ATOM 1640 C C . THR A 1 206 ? -0.330 -6.677 -1.437 1.00 96.25 206 THR A C 1
ATOM 1642 O O . THR A 1 206 ? -0.843 -5.735 -2.049 1.00 96.25 206 THR A O 1
ATOM 1645 N N . SER A 1 207 ? -0.934 -7.291 -0.421 1.00 96.12 207 SER A N 1
ATOM 1646 C CA . SER A 1 207 ? -2.278 -6.924 0.009 1.00 96.12 207 SER A CA 1
ATOM 1647 C C . SER A 1 207 ? -2.286 -5.652 0.865 1.00 96.12 207 SER A C 1
ATOM 1649 O O . SER A 1 207 ? -1.247 -5.188 1.357 1.00 96.12 207 SER A O 1
ATOM 1651 N N . SER A 1 208 ? -3.461 -5.036 1.019 1.00 97.50 208 SER A N 1
ATOM 1652 C CA . SER A 1 208 ? -3.589 -3.824 1.838 1.00 97.50 208 SER A CA 1
ATOM 1653 C C . SER A 1 208 ? -3.420 -4.164 3.315 1.00 97.50 208 SER A C 1
ATOM 1655 O O . SER A 1 208 ? -2.753 -3.425 4.039 1.00 97.50 208 SER A O 1
ATOM 1657 N N . LEU A 1 209 ? -3.948 -5.313 3.739 1.00 97.38 209 LEU A N 1
ATOM 1658 C CA . LEU A 1 209 ? -3.764 -5.847 5.081 1.00 97.38 209 LEU A CA 1
ATOM 1659 C C . LEU A 1 209 ? -2.282 -6.076 5.391 1.00 97.38 209 LEU A C 1
ATOM 1661 O O . LEU A 1 209 ? -1.790 -5.546 6.385 1.00 97.38 209 LEU A O 1
ATOM 1665 N N . GLU A 1 210 ? -1.554 -6.786 4.522 1.00 97.06 210 GLU A N 1
ATOM 1666 C CA . GLU A 1 210 ? -0.111 -7.007 4.689 1.00 97.06 210 GLU A CA 1
ATOM 1667 C C . GLU A 1 210 ? 0.633 -5.672 4.817 1.00 97.06 210 GLU A C 1
ATOM 1669 O O . GLU A 1 210 ? 1.421 -5.471 5.742 1.00 97.06 210 GLU A O 1
ATOM 1674 N N . SER A 1 211 ? 0.318 -4.718 3.936 1.00 96.56 211 SER A N 1
ATOM 1675 C CA . SER A 1 211 ? 0.921 -3.385 3.956 1.00 96.56 211 SER A CA 1
ATOM 1676 C C . SER A 1 211 ? 0.684 -2.660 5.282 1.00 96.56 211 SER A C 1
ATOM 1678 O O . SER A 1 211 ? 1.613 -2.057 5.820 1.00 96.56 211 SER A O 1
ATOM 1680 N N . VAL A 1 212 ? -0.532 -2.706 5.831 1.00 96.81 212 VAL A N 1
ATOM 1681 C CA . VAL A 1 212 ? -0.852 -2.076 7.121 1.00 96.81 212 VAL A CA 1
ATOM 1682 C C . VAL A 1 212 ? -0.091 -2.756 8.256 1.00 96.81 212 VAL A C 1
ATOM 1684 O O . VAL A 1 212 ? 0.597 -2.067 9.012 1.00 96.81 212 VAL A O 1
ATOM 1687 N N . LEU A 1 213 ? -0.151 -4.087 8.347 1.00 97.06 213 LEU A N 1
ATOM 1688 C CA . LEU A 1 213 ? 0.483 -4.846 9.427 1.00 97.06 213 LEU A CA 1
ATOM 1689 C C . LEU A 1 213 ? 2.003 -4.638 9.451 1.00 97.06 213 LEU A C 1
ATOM 1691 O O . LEU A 1 213 ? 2.572 -4.339 10.502 1.00 97.06 213 LEU A O 1
ATOM 1695 N N . ILE A 1 214 ? 2.665 -4.730 8.294 1.00 96.44 214 ILE A N 1
ATOM 1696 C CA . ILE A 1 214 ? 4.123 -4.598 8.194 1.00 96.44 214 ILE A CA 1
ATOM 1697 C C . ILE A 1 214 ? 4.572 -3.153 8.433 1.00 96.44 214 ILE A C 1
ATOM 1699 O O . ILE A 1 214 ? 5.491 -2.921 9.223 1.00 96.44 214 ILE A O 1
ATOM 1703 N N . ASN A 1 215 ? 3.925 -2.166 7.802 1.00 94.94 215 ASN A N 1
ATOM 1704 C CA . ASN A 1 215 ? 4.348 -0.766 7.926 1.00 94.94 215 ASN A CA 1
ATOM 1705 C C . ASN A 1 215 ? 4.127 -0.214 9.339 1.00 94.94 215 ASN A C 1
ATOM 1707 O O . ASN A 1 215 ? 4.943 0.577 9.814 1.00 94.94 215 ASN A O 1
ATOM 1711 N N . GLN A 1 216 ? 3.059 -0.647 10.017 1.00 94.94 216 GLN A N 1
ATOM 1712 C CA . GLN A 1 216 ? 2.761 -0.253 11.397 1.00 94.94 216 GLN A CA 1
ATOM 1713 C C . GLN A 1 216 ? 3.398 -1.182 12.443 1.00 94.94 216 GLN A C 1
ATOM 1715 O O . GLN A 1 216 ? 3.276 -0.923 13.637 1.00 94.94 216 GLN A O 1
ATOM 1720 N N . ARG A 1 217 ? 4.122 -2.230 12.015 1.00 96.25 217 ARG A N 1
ATOM 1721 C CA . ARG A 1 217 ? 4.786 -3.221 12.884 1.00 96.25 217 ARG A CA 1
ATOM 1722 C C . ARG A 1 217 ? 3.822 -3.908 13.857 1.00 96.25 217 ARG A C 1
ATOM 1724 O O . ARG A 1 217 ? 4.147 -4.116 15.025 1.00 96.25 217 ARG A O 1
ATOM 1731 N N . LEU A 1 218 ? 2.640 -4.266 13.369 1.00 96.25 218 LEU A N 1
ATOM 1732 C CA . LEU A 1 218 ? 1.616 -4.952 14.151 1.00 96.25 218 LEU A CA 1
ATOM 1733 C C . LEU A 1 218 ? 1.956 -6.441 14.248 1.00 96.25 218 LEU A C 1
ATOM 1735 O O . LEU A 1 218 ? 1.764 -7.200 13.301 1.00 96.25 218 LEU A O 1
ATOM 1739 N N . MET A 1 219 ? 2.488 -6.853 15.399 1.00 95.50 219 MET A N 1
ATOM 1740 C CA . MET A 1 219 ? 2.956 -8.220 15.666 1.00 95.50 219 MET A CA 1
ATOM 1741 C C . MET A 1 219 ? 1.942 -9.023 16.495 1.00 95.50 219 MET A C 1
ATOM 1743 O O . MET A 1 219 ? 2.283 -9.601 17.523 1.00 95.50 219 MET A O 1
ATOM 1747 N N . GLY A 1 220 ? 0.687 -9.040 16.042 1.00 95.50 220 GLY A N 1
ATOM 1748 C CA . GLY A 1 220 ? -0.441 -9.646 16.757 1.00 95.50 220 GLY A CA 1
ATOM 1749 C C . GLY A 1 220 ? -1.173 -8.681 17.704 1.00 95.50 220 GLY A C 1
ATOM 1750 O O . GLY A 1 220 ? -0.815 -7.500 17.763 1.00 95.50 220 GLY A O 1
ATOM 1751 N N . PRO A 1 221 ? -2.211 -9.166 18.413 1.00 98.06 221 PRO A N 1
ATOM 1752 C CA . PRO A 1 221 ? -3.114 -8.340 19.214 1.00 98.06 221 PRO A CA 1
ATOM 1753 C C . PRO A 1 221 ? -2.403 -7.428 20.216 1.00 98.06 221 PRO A C 1
ATOM 1755 O O . PRO A 1 221 ? -1.590 -7.873 21.030 1.00 98.06 221 PRO A O 1
ATOM 1758 N N . SER A 1 222 ? -2.710 -6.134 20.165 1.00 97.56 222 SER A N 1
ATOM 1759 C CA . SER A 1 222 ? -2.067 -5.117 20.999 1.00 97.56 222 SER A CA 1
ATOM 1760 C C . SER A 1 222 ? -2.908 -3.844 21.111 1.00 97.56 222 SER A C 1
ATOM 1762 O O . SER A 1 222 ? -3.872 -3.643 20.376 1.00 97.56 222 SER A O 1
ATOM 1764 N N . TRP A 1 223 ? -2.514 -2.944 22.012 1.00 97.19 223 TRP A N 1
ATOM 1765 C CA . TRP A 1 223 ? -3.066 -1.590 22.065 1.00 97.19 223 TRP A CA 1
ATOM 1766 C C . TRP A 1 223 ? -2.523 -0.727 20.926 1.00 97.19 223 TRP A C 1
ATOM 1768 O O . TRP A 1 223 ? -1.321 -0.740 20.657 1.00 97.19 223 TRP A O 1
ATOM 1778 N N . LEU A 1 224 ? -3.411 0.031 20.288 1.00 96.75 224 LEU A N 1
ATOM 1779 C CA . LEU A 1 224 ? -3.138 1.008 19.242 1.00 96.75 224 LEU A CA 1
ATOM 1780 C C . LEU A 1 224 ? -3.688 2.373 19.663 1.00 96.75 224 LEU A C 1
ATOM 1782 O O . LEU A 1 224 ? -4.800 2.471 20.181 1.00 96.75 224 LEU A O 1
ATOM 1786 N N . GLU A 1 225 ? -2.924 3.426 19.385 1.00 95.69 225 GLU A N 1
ATOM 1787 C CA . GLU A 1 225 ? -3.398 4.808 19.471 1.00 95.69 225 GLU A CA 1
ATOM 1788 C C . GLU A 1 225 ? -3.814 5.286 18.077 1.00 95.69 225 GLU A C 1
ATOM 1790 O O . GLU A 1 225 ? -2.972 5.509 17.200 1.00 95.69 225 GLU A O 1
ATOM 1795 N N . LEU A 1 226 ? -5.117 5.461 17.866 1.00 95.1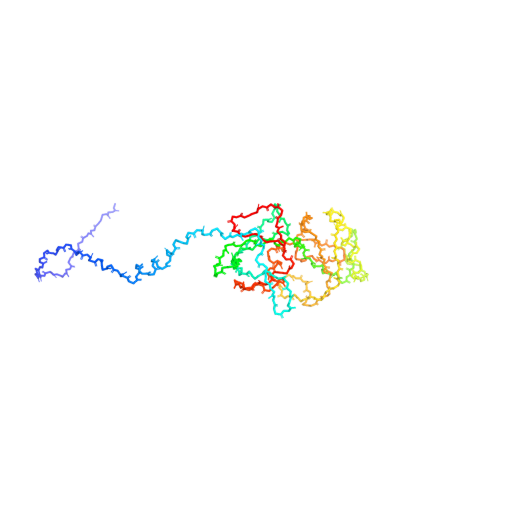9 226 LEU A N 1
ATOM 1796 C CA . LEU A 1 226 ? -5.664 5.986 16.619 1.00 95.19 226 LEU A CA 1
ATOM 1797 C C . LEU A 1 226 ? -5.675 7.512 16.679 1.00 95.19 226 LEU A C 1
ATOM 1799 O O . LEU A 1 226 ? -6.351 8.108 17.519 1.00 95.19 226 LEU A O 1
ATOM 1803 N N . ARG A 1 227 ? -4.924 8.149 15.781 1.00 94.06 227 ARG A N 1
ATOM 1804 C CA . ARG A 1 227 ? -4.822 9.611 15.699 1.00 94.06 227 ARG A CA 1
ATOM 1805 C C . ARG A 1 227 ? -5.770 10.163 14.649 1.00 94.06 227 ARG A C 1
ATOM 1807 O O . ARG A 1 227 ? -5.945 9.551 13.603 1.00 94.06 227 ARG A O 1
ATOM 1814 N N . ASN A 1 228 ? -6.293 11.361 14.910 1.00 91.00 228 ASN A N 1
ATOM 1815 C CA . ASN A 1 228 ? -7.289 12.029 14.065 1.00 91.00 228 ASN A CA 1
ATOM 1816 C C . ASN A 1 228 ? -8.502 11.132 13.736 1.00 91.00 228 ASN A C 1
ATOM 1818 O O . ASN A 1 228 ? -8.864 11.031 12.564 1.00 91.00 228 ASN A O 1
ATOM 1822 N N . PRO A 1 229 ? -9.112 10.471 14.742 1.00 91.38 229 PRO A N 1
ATOM 1823 C CA . PRO A 1 229 ? -10.236 9.578 14.508 1.00 91.38 229 PRO A CA 1
ATOM 1824 C C . PRO A 1 229 ? -11.439 10.360 13.976 1.00 91.38 229 PRO A C 1
ATOM 1826 O O . PRO A 1 229 ? -11.733 11.472 14.424 1.00 91.38 229 PRO A O 1
ATOM 1829 N N . SER A 1 230 ? -12.161 9.755 13.045 1.00 91.81 230 SER A N 1
ATOM 1830 C CA . SER A 1 230 ? -13.388 10.285 12.469 1.00 91.81 230 SER A CA 1
ATOM 1831 C C . SER A 1 230 ? -14.498 9.237 12.490 1.00 91.81 230 SER A C 1
ATOM 1833 O O . SER A 1 230 ? -14.252 8.041 12.630 1.00 91.81 230 SER A O 1
ATOM 1835 N N . THR A 1 231 ? -15.748 9.681 12.396 1.00 90.31 231 THR A N 1
ATOM 1836 C CA . THR A 1 231 ? -16.890 8.768 12.296 1.00 90.31 231 THR A CA 1
ATOM 1837 C C . THR A 1 231 ? -17.089 8.377 10.830 1.00 90.31 231 THR A C 1
ATOM 1839 O O . THR A 1 231 ? -17.122 9.268 9.970 1.00 90.31 231 THR A O 1
ATOM 1842 N N . PRO A 1 232 ? -17.252 7.082 10.503 1.00 91.12 232 PRO A N 1
ATOM 1843 C CA . PRO A 1 232 ? -17.576 6.685 9.141 1.00 91.12 232 PRO A CA 1
ATOM 1844 C C . PRO A 1 232 ? -18.940 7.232 8.715 1.00 91.12 232 PRO A C 1
ATOM 1846 O O . PRO A 1 232 ? -19.853 7.415 9.517 1.00 91.12 232 PRO A O 1
ATOM 1849 N N . ARG A 1 233 ? -19.101 7.481 7.411 1.00 88.62 233 ARG A N 1
ATOM 1850 C CA . ARG A 1 233 ? -20.345 8.052 6.856 1.00 88.62 233 ARG A CA 1
ATOM 1851 C C . ARG A 1 233 ? -21.543 7.106 6.929 1.00 88.62 233 ARG A C 1
ATOM 1853 O O . ARG A 1 233 ? -22.679 7.564 6.912 1.00 88.62 233 ARG A O 1
ATOM 1860 N N . ALA A 1 234 ? -21.283 5.805 6.916 1.00 90.19 234 ALA A N 1
ATOM 1861 C CA . ALA A 1 234 ? -22.289 4.758 6.966 1.00 90.19 234 ALA A CA 1
ATOM 1862 C C . ALA A 1 234 ? -21.721 3.569 7.750 1.00 90.19 234 ALA A C 1
ATOM 1864 O O . ALA A 1 234 ? -20.520 3.314 7.621 1.00 90.19 234 ALA A O 1
ATOM 1865 N N . PRO A 1 235 ? -22.558 2.846 8.512 1.00 90.81 235 PRO A N 1
ATOM 1866 C CA . PRO A 1 235 ? -22.117 1.682 9.266 1.00 90.81 235 PRO A CA 1
ATOM 1867 C C . PRO A 1 235 ? -21.599 0.599 8.316 1.00 90.81 235 PRO A C 1
ATOM 1869 O O . PRO A 1 235 ? -22.217 0.307 7.285 1.00 90.81 235 PRO A O 1
ATOM 1872 N N . THR A 1 236 ? -20.456 0.011 8.650 1.00 91.88 236 THR A N 1
ATOM 1873 C CA . THR A 1 236 ? -19.811 -1.042 7.846 1.00 91.88 236 THR A CA 1
ATOM 1874 C C . THR A 1 236 ? -19.668 -2.372 8.582 1.00 91.88 236 THR A C 1
ATOM 1876 O O . THR A 1 236 ? -19.316 -3.379 7.965 1.00 91.88 236 THR A O 1
ATOM 1879 N N . SER A 1 237 ? -19.977 -2.390 9.875 1.00 94.69 237 SER A N 1
ATOM 1880 C CA . SER A 1 237 ? -19.841 -3.518 10.782 1.00 94.69 237 SER A CA 1
ATOM 1881 C C . SER A 1 237 ? -21.055 -3.640 11.709 1.00 94.69 237 SER A C 1
ATOM 1883 O O . SER A 1 237 ? -21.975 -2.826 11.692 1.00 94.69 237 SER A O 1
ATO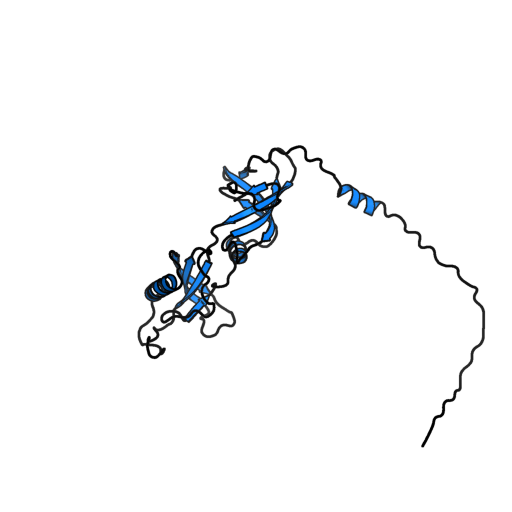M 1885 N N . TRP A 1 238 ? -21.035 -4.678 12.543 1.00 95.88 238 TRP A N 1
ATOM 1886 C CA . TRP A 1 238 ? -21.978 -4.865 13.649 1.00 95.88 238 TRP A CA 1
ATOM 1887 C C . TRP A 1 238 ? -21.340 -4.539 15.004 1.00 95.88 238 TRP A C 1
ATOM 1889 O O . TRP A 1 238 ? -21.838 -4.954 16.050 1.00 95.88 238 TRP A O 1
ATOM 1899 N N . CYS A 1 239 ? -20.189 -3.860 14.995 1.00 95.50 239 CYS A N 1
ATOM 1900 C CA . CYS A 1 239 ? -19.560 -3.407 16.222 1.00 95.50 239 CYS A CA 1
ATOM 1901 C C . CYS A 1 239 ? -20.365 -2.270 16.845 1.00 95.50 239 CYS A C 1
ATOM 1903 O O . CYS A 1 239 ? -21.026 -1.496 16.159 1.00 95.50 239 CYS A O 1
ATOM 1905 N N . THR A 1 240 ? -20.280 -2.167 18.167 1.00 94.38 240 THR A N 1
ATOM 1906 C CA . THR A 1 240 ? -20.934 -1.102 18.924 1.00 94.38 240 THR A CA 1
ATOM 1907 C C . THR A 1 240 ? -20.395 0.276 18.536 1.00 94.38 240 THR A C 1
ATOM 1909 O O . THR A 1 240 ? -21.158 1.231 18.462 1.00 94.38 240 THR A O 1
ATOM 1912 N N . VAL A 1 241 ? -19.087 0.371 18.280 1.00 94.00 241 VAL A N 1
ATOM 1913 C CA . VAL A 1 241 ? -18.400 1.599 17.864 1.00 94.00 241 VAL A CA 1
ATOM 1914 C C . VAL A 1 241 ? -17.747 1.385 16.502 1.00 94.00 241 VAL A C 1
ATOM 1916 O O . VAL A 1 241 ? -17.159 0.333 16.247 1.00 94.00 241 VAL A O 1
ATOM 1919 N N . GLU A 1 242 ? -17.787 2.405 15.647 1.00 94.94 242 GLU A N 1
ATOM 1920 C CA . GLU A 1 242 ? -16.986 2.445 14.425 1.00 94.94 242 GLU A CA 1
ATOM 1921 C C . GLU A 1 242 ? -16.132 3.709 14.372 1.00 94.94 242 GLU A C 1
ATOM 1923 O O . GLU A 1 242 ? -16.593 4.806 14.696 1.00 94.94 242 GLU A O 1
ATOM 1928 N N . VAL A 1 243 ? -14.882 3.546 13.946 1.00 94.44 243 VAL A N 1
ATOM 1929 C CA . VAL A 1 243 ? -13.894 4.621 13.822 1.00 94.44 243 VAL A CA 1
ATOM 1930 C C . VAL A 1 243 ? -13.244 4.538 12.445 1.00 94.44 243 VAL A C 1
ATOM 1932 O O . VAL A 1 243 ? -12.979 3.444 11.949 1.00 94.44 243 VAL A O 1
ATOM 1935 N N . GLN A 1 244 ? -12.977 5.684 11.829 1.00 92.00 244 GLN A N 1
ATOM 1936 C CA . GLN A 1 244 ? -12.286 5.821 10.549 1.00 92.00 244 GLN A CA 1
ATOM 1937 C C . GLN A 1 244 ? -11.089 6.763 10.679 1.00 92.00 244 GLN A C 1
ATOM 1939 O O . GLN A 1 244 ? -11.280 7.878 11.219 1.00 92.00 244 GLN A O 1
#

pLDDT: mean 82.78, std 23.46, range [25.95, 98.44]

Radius of gyration: 32.96 Å; chains: 1; bounding box: 54×98×73 Å

Foldseek 3Di:
DDDDDDDDDDDDDDDDDDDDDDDDDDDDDDPVVVVVVVVVVPPPPDCPPLPQVDQCWDQDPVRATWFKWWFADKDDDLPPAAQ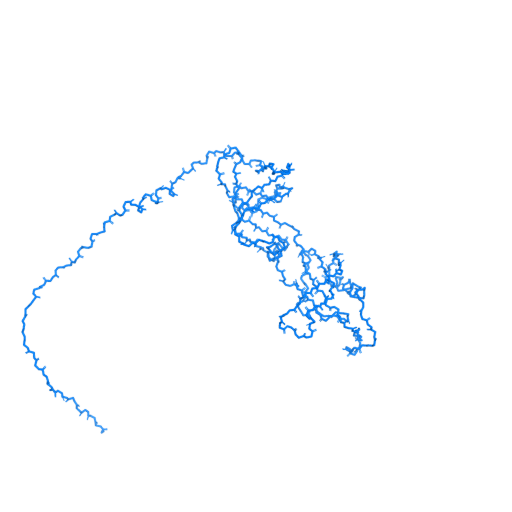KIKTWGWGQRPPDNDIFIEIEIGGQQWQKKWFAFDQAFADPPPRDGDPHGADVVNVVVFVVVVCVVQVQPDKDWDKDKDADDDDDPPDDRIDIIIMMIGGRVGDQDDQCDDHRTTRGMPRSPPGSVNSCCVVVVPPHTDIDIGHPWDADPDDDDPTPYYTD

InterPro domains:
  IPR012337 Ribonuclease H-like superfamily [SSF53098] (67-243)